Protein AF-A0A2K1L1C8-F1 (afdb_monomer)

Radius of gyration: 23.5 Å; Cα contacts (8 Å, |Δi|>4): 504; chains: 1; bounding box: 57×41×65 Å

Sequence (255 aa):
MRYLKGTLNFKFYFGGYNITLHGYYDADWVGNANDRRSTMGYVFFVRVGAISWNCKRQPIIARSIMEAEYMAASHGVIEVIWLRQLLEDIGDVQMEATPIKCDNQGCLAFAKNPKHHSRTKHIDIQHHFIKKKIEMGVIDVKYYATKDMLANLLTKALKFSSLILLPNELGNLISLTTSDISESSNLVLLQNEFSNITSLNNLYTKRCSSLTSLPNELDNLSSLTTLKINKCSSLIILPNEIYNFTSLTTFDIGE

Solvent-accessible surface area (backbone atoms only — not comparable to full-atom values): 13644 Å² total; per-residue (Å²): 122,68,64,70,68,71,46,71,82,68,72,88,78,37,64,87,90,64,90,43,62,35,35,28,33,26,39,26,68,54,68,32,92,87,76,44,29,19,26,22,10,29,37,31,24,43,47,77,27,78,76,48,70,48,63,48,71,45,96,59,67,53,93,42,62,57,50,28,35,46,54,19,44,46,55,45,52,55,51,50,54,52,50,46,52,54,33,39,76,75,72,50,70,72,84,64,48,34,43,38,33,33,64,52,66,65,44,51,48,58,58,70,49,88,73,86,58,92,88,42,70,94,48,43,69,52,49,54,51,53,34,52,37,40,77,70,43,57,34,38,82,41,84,44,59,69,94,76,43,71,12,43,71,54,26,43,68,81,49,43,59,64,36,46,57,74,62,62,71,57,22,72,43,54,77,42,41,69,50,78,53,48,51,14,40,39,22,35,47,52,65,69,29,55,50,56,23,51,45,27,30,34,44,35,39,30,42,18,46,39,24,38,40,55,37,62,49,59,43,59,25,56,44,25,29,32,44,36,42,27,39,37,81,40,51,80,45,76,36,93,49,65,83,55,40,82,44,53,78,42,81,44,80,43,118

Nearest PDB structures (foldseek):
  7crb-assembly1_A  TM=9.625E-01  e=5.356E-04  Arabidopsis thaliana
  7crc-assembly1_C  TM=9.608E-01  e=8.042E-03  Arabidopsis thaliana
  8yn1-assembly1_C  TM=5.545E-01  e=6.060E-05  Arabidopsis thaliana
  8yn0-assembly2_D  TM=5.073E-01  e=1.649E-04  Arabidopsis thaliana
  4fcg-assembly1_A  TM=5.627E-01  e=4.463E-03  Xanthomonas euvesicatoria pv. vesicatoria str. 85-10

Structure (mmCIF, N/CA/C/O backbone):
data_AF-A0A2K1L1C8-F1
#
_entry.id   AF-A0A2K1L1C8-F1
#
loop_
_atom_site.group_PDB
_atom_site.id
_atom_site.type_symbol
_atom_site.label_atom_id
_atom_site.label_alt_id
_atom_site.label_comp_id
_atom_site.label_asym_id
_atom_site.label_entity_id
_atom_site.label_seq_id
_atom_site.pdbx_PDB_ins_code
_atom_site.Cartn_x
_atom_site.Cartn_y
_atom_site.Cartn_z
_atom_site.occupancy
_atom_site.B_iso_or_equiv
_atom_site.auth_seq_id
_atom_site.auth_comp_id
_atom_site.auth_asym_id
_atom_site.auth_atom_id
_atom_site.pdbx_PDB_model_num
ATOM 1 N N . MET A 1 1 ? -18.451 -3.619 -24.469 1.00 47.28 1 MET A N 1
ATOM 2 C CA . MET A 1 1 ? -17.960 -4.377 -23.292 1.00 47.28 1 MET A CA 1
ATOM 3 C C . MET A 1 1 ? -17.289 -5.691 -23.726 1.00 47.28 1 MET A C 1
ATOM 5 O O . MET A 1 1 ? -17.886 -6.749 -23.589 1.00 47.28 1 MET A O 1
ATOM 9 N N . ARG A 1 2 ? -16.071 -5.657 -24.299 1.00 52.47 2 ARG A N 1
ATOM 10 C CA . ARG A 1 2 ? -15.319 -6.883 -24.675 1.00 52.47 2 ARG A CA 1
ATOM 11 C C . ARG A 1 2 ? -14.596 -7.510 -23.477 1.00 52.47 2 ARG A C 1
ATOM 13 O O . ARG A 1 2 ? -14.593 -8.725 -23.353 1.00 52.47 2 ARG A O 1
ATOM 20 N N . TYR A 1 3 ? -14.071 -6.674 -22.578 1.00 54.91 3 TYR A N 1
ATOM 21 C CA . TYR A 1 3 ? -13.344 -7.100 -21.380 1.00 54.91 3 TYR A CA 1
ATOM 22 C C . TYR A 1 3 ? -14.224 -7.927 -20.431 1.00 54.91 3 TYR A C 1
ATOM 24 O O . TYR A 1 3 ? -13.933 -9.094 -20.214 1.00 54.91 3 TYR A O 1
ATOM 32 N N . LEU A 1 4 ? -15.379 -7.392 -20.006 1.00 54.50 4 LEU A N 1
ATOM 33 C CA . LEU A 1 4 ? -16.325 -8.121 -19.142 1.00 54.50 4 LEU A CA 1
ATOM 34 C C . LEU A 1 4 ? -16.849 -9.428 -19.762 1.00 54.50 4 LEU A C 1
ATOM 36 O O . LEU A 1 4 ? -17.167 -10.363 -19.040 1.00 54.50 4 LEU A O 1
ATOM 40 N N . LYS A 1 5 ? -16.937 -9.513 -21.098 1.00 64.62 5 LYS A N 1
ATOM 41 C CA . LYS A 1 5 ? -17.397 -10.725 -21.794 1.00 64.62 5 LYS A CA 1
ATOM 42 C C . LYS A 1 5 ? -16.303 -11.803 -21.881 1.00 64.62 5 LYS A C 1
ATOM 44 O O . LYS A 1 5 ? -16.629 -12.981 -21.938 1.00 64.62 5 LYS A O 1
ATOM 49 N N . GLY A 1 6 ? -15.026 -11.407 -21.888 1.00 68.94 6 GLY A N 1
ATOM 50 C CA . GLY A 1 6 ? -13.871 -12.314 -21.908 1.00 68.94 6 GLY A CA 1
ATOM 51 C C . GLY A 1 6 ? -13.392 -12.747 -20.519 1.00 68.94 6 GLY A C 1
ATOM 52 O O . GLY A 1 6 ? -12.804 -13.815 -20.390 1.00 68.94 6 GLY A O 1
ATOM 53 N N . THR A 1 7 ? -13.675 -11.960 -19.476 1.00 67.81 7 THR A N 1
ATOM 54 C CA . THR A 1 7 ? -13.259 -12.258 -18.096 1.00 67.81 7 THR A CA 1
ATOM 55 C C . THR A 1 7 ? -14.339 -12.919 -17.236 1.00 67.81 7 THR A C 1
ATOM 57 O O . THR A 1 7 ? -14.115 -13.141 -16.052 1.00 67.81 7 THR A O 1
ATOM 60 N N . LEU A 1 8 ? -15.478 -13.308 -17.821 1.00 70.31 8 LEU A N 1
ATOM 61 C CA . LEU A 1 8 ? -16.607 -13.958 -17.128 1.00 70.31 8 LEU A CA 1
ATOM 62 C C . LEU A 1 8 ? -16.208 -15.181 -16.283 1.00 70.31 8 LEU A C 1
ATOM 64 O O . LEU A 1 8 ? -16.807 -15.432 -15.241 1.00 70.31 8 LEU A O 1
ATOM 68 N N . ASN A 1 9 ? -15.189 -15.924 -16.721 1.00 75.25 9 ASN A N 1
ATOM 69 C CA . ASN A 1 9 ? -14.713 -17.134 -16.045 1.00 75.25 9 A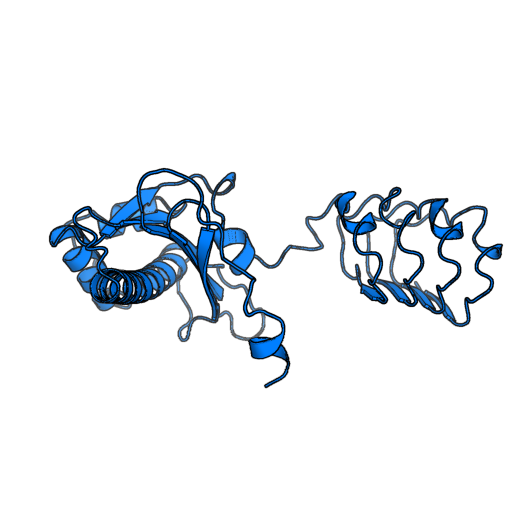SN A CA 1
ATOM 70 C C . ASN A 1 9 ? -13.488 -16.896 -15.150 1.00 75.25 9 ASN A C 1
ATOM 72 O O . ASN A 1 9 ? -13.030 -17.828 -14.489 1.00 75.25 9 ASN A O 1
ATOM 76 N N . PHE A 1 10 ? -12.941 -15.678 -15.127 1.00 64.81 10 PHE A N 1
ATOM 77 C CA . PHE A 1 10 ? -11.808 -15.353 -14.270 1.00 64.81 10 PHE A CA 1
ATOM 78 C C . PHE A 1 10 ? -12.323 -15.152 -12.850 1.00 64.81 10 PHE A C 1
ATOM 80 O O . PHE A 1 10 ? -13.178 -14.310 -12.586 1.00 64.81 10 PHE A O 1
ATOM 87 N N . LYS A 1 11 ? -11.798 -15.955 -11.930 1.00 63.59 11 LYS A N 1
ATOM 88 C CA . LYS A 1 11 ? -12.108 -15.875 -10.507 1.00 63.59 11 LYS A CA 1
ATOM 89 C C . LYS A 1 11 ? -10.834 -15.503 -9.772 1.00 63.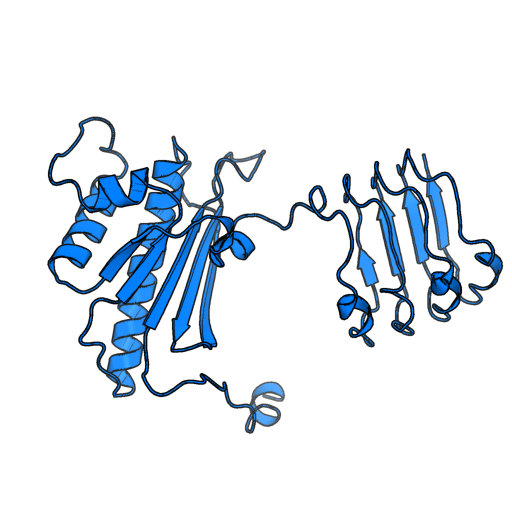59 11 LYS A C 1
ATOM 91 O O . LYS A 1 11 ? -9.777 -16.065 -10.051 1.00 63.59 11 LYS A O 1
ATOM 96 N N . PHE A 1 12 ? -10.935 -14.589 -8.816 1.00 59.09 12 PHE A N 1
ATOM 97 C CA . PHE A 1 12 ? -9.853 -14.376 -7.867 1.00 59.09 12 PHE A CA 1
ATOM 98 C C . PHE A 1 12 ? -9.794 -15.577 -6.922 1.00 59.09 12 PHE A C 1
ATOM 100 O O . PHE A 1 12 ? -10.764 -15.885 -6.228 1.00 59.09 12 PHE A O 1
ATOM 107 N N . TYR A 1 13 ? -8.667 -16.287 -6.924 1.00 58.47 13 TYR A N 1
ATOM 108 C CA . TYR A 1 13 ? -8.434 -17.371 -5.981 1.00 58.47 13 TYR A CA 1
ATOM 109 C C . TYR A 1 13 ? -7.820 -16.794 -4.710 1.00 58.47 13 TYR A C 1
ATOM 111 O O . TYR A 1 13 ? -6.642 -16.448 -4.679 1.00 58.47 13 TYR A O 1
ATOM 119 N N . PHE A 1 14 ? -8.627 -16.675 -3.659 1.00 56.28 14 PHE A N 1
ATOM 120 C CA . PHE A 1 14 ? -8.175 -16.063 -2.412 1.00 56.28 14 PHE A CA 1
ATOM 121 C C . PHE A 1 14 ? -7.391 -17.013 -1.493 1.00 56.28 14 PHE A C 1
ATOM 123 O O . PHE A 1 14 ? -6.762 -16.525 -0.564 1.00 56.28 14 PHE A O 1
ATOM 130 N N . GLY A 1 15 ? -7.353 -18.330 -1.750 1.00 5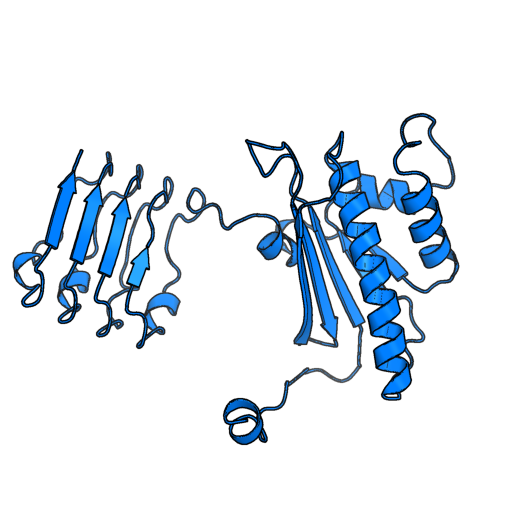5.72 15 GLY A N 1
ATOM 131 C CA . GLY A 1 15 ? -6.615 -19.315 -0.936 1.00 55.72 15 GLY A CA 1
ATOM 132 C C . GLY A 1 15 ? -7.041 -19.390 0.548 1.00 55.72 15 GLY A C 1
ATOM 133 O O . GLY A 1 15 ? -7.764 -18.537 1.054 1.00 55.72 15 GLY A O 1
ATOM 134 N N . GLY A 1 16 ? -6.627 -20.433 1.275 1.00 59.09 16 GLY A N 1
ATOM 135 C CA . GLY A 1 16 ? -6.865 -20.573 2.728 1.00 59.09 16 GLY A CA 1
ATOM 136 C C . GLY A 1 16 ? -8.293 -20.963 3.154 1.00 59.09 16 GLY A C 1
ATOM 137 O O . GLY A 1 16 ? -9.175 -21.173 2.323 1.00 59.09 16 GLY A O 1
ATOM 138 N N . TYR A 1 17 ?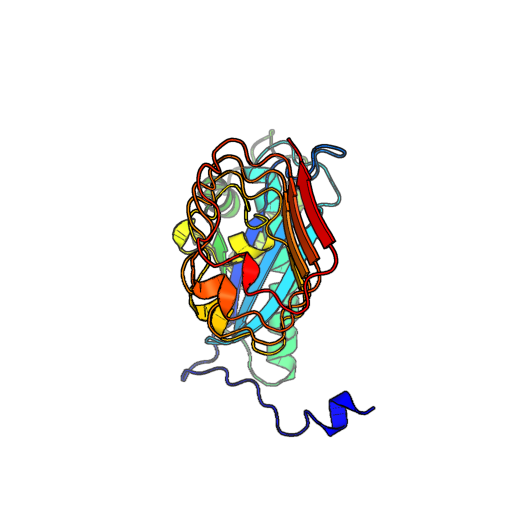 -8.517 -21.077 4.469 1.00 58.84 17 TYR A N 1
ATOM 139 C CA . TYR A 1 17 ? -9.786 -21.546 5.057 1.00 58.84 17 TYR A CA 1
ATOM 140 C C . TYR A 1 17 ? -10.595 -20.412 5.715 1.00 58.84 17 TYR A C 1
ATOM 142 O O . TYR A 1 17 ? -11.807 -20.354 5.526 1.00 58.84 17 TYR A O 1
ATOM 150 N N . ASN A 1 18 ? -9.926 -19.456 6.377 1.00 69.38 18 ASN A N 1
ATOM 151 C CA . ASN A 1 18 ? -10.563 -18.322 7.064 1.00 69.38 18 ASN A CA 1
ATOM 152 C C . ASN A 1 18 ? -10.402 -17.019 6.280 1.00 69.38 18 ASN A C 1
ATOM 154 O O . ASN A 1 18 ? -9.313 -16.729 5.782 1.00 69.38 18 ASN A O 1
ATOM 158 N N . ILE A 1 19 ? -11.469 -16.218 6.194 1.00 73.94 19 ILE A N 1
ATOM 159 C CA . ILE A 1 19 ? -11.386 -14.868 5.636 1.00 73.94 19 ILE A CA 1
ATOM 160 C C . ILE A 1 19 ? -10.739 -13.960 6.678 1.00 73.94 19 ILE A C 1
ATOM 162 O O . ILE A 1 19 ? -11.292 -13.717 7.743 1.00 73.94 19 ILE A O 1
ATOM 166 N N . THR A 1 20 ? -9.523 -13.508 6.385 1.00 83.38 20 THR A N 1
ATOM 167 C CA . THR A 1 20 ? -8.780 -12.585 7.240 1.00 83.38 20 THR A CA 1
ATOM 168 C C . THR A 1 20 ? -8.411 -11.349 6.436 1.00 83.38 20 THR A C 1
ATOM 170 O O . THR A 1 20 ? -7.584 -11.411 5.520 1.00 83.38 20 THR A O 1
ATOM 173 N N . LEU A 1 21 ? -9.032 -10.218 6.772 1.00 89.19 21 LEU A N 1
ATOM 174 C CA . LEU A 1 21 ? -8.632 -8.920 6.247 1.00 89.19 21 LEU A CA 1
ATOM 175 C C . LEU A 1 21 ? -7.378 -8.446 6.985 1.00 89.19 21 LEU A C 1
ATOM 177 O O . LEU A 1 21 ? -7.363 -8.393 8.212 1.00 89.19 21 LEU A O 1
ATOM 181 N N . HIS A 1 22 ? -6.336 -8.080 6.250 1.00 89.69 22 HIS A N 1
ATOM 182 C CA . HIS A 1 22 ? -5.135 -7.464 6.807 1.00 89.69 22 HIS A CA 1
ATOM 183 C C . HIS A 1 22 ? -4.445 -6.585 5.771 1.00 89.69 22 HIS A C 1
ATOM 185 O O . HIS A 1 22 ? -4.694 -6.718 4.576 1.00 89.69 22 HIS A O 1
ATOM 191 N N . GLY A 1 23 ? -3.547 -5.699 6.194 1.00 88.81 23 GLY A N 1
ATOM 192 C CA . GLY A 1 23 ? -2.801 -4.905 5.224 1.00 88.81 23 GLY A CA 1
ATOM 193 C C . GLY A 1 23 ? -1.541 -4.256 5.742 1.00 88.81 23 GLY A C 1
ATOM 194 O O . GLY A 1 23 ? -1.183 -4.363 6.914 1.00 88.81 23 GLY A O 1
ATOM 195 N N . TYR A 1 24 ? -0.873 -3.595 4.811 1.00 88.00 24 TYR A N 1
ATOM 196 C CA . TYR A 1 24 ? 0.405 -2.928 4.976 1.00 88.00 24 TYR A CA 1
ATOM 197 C C . TYR A 1 24 ? 0.241 -1.489 4.502 1.00 88.00 24 TYR A C 1
ATOM 199 O O . TYR A 1 24 ? -0.421 -1.253 3.489 1.00 88.00 24 TYR A O 1
ATOM 207 N N . TYR A 1 25 ? 0.871 -0.545 5.189 1.00 88.06 25 TYR A N 1
ATOM 208 C CA . TYR A 1 25 ? 1.064 0.808 4.676 1.00 88.06 25 TYR A CA 1
ATOM 209 C C . TYR A 1 25 ? 2.527 1.206 4.795 1.00 88.06 25 TYR A C 1
ATOM 211 O O . TYR A 1 25 ? 3.247 0.693 5.647 1.00 88.06 25 TYR A O 1
ATOM 219 N N . ASP A 1 26 ? 2.947 2.124 3.940 1.00 86.06 26 ASP A N 1
ATOM 220 C CA . ASP A 1 26 ? 4.261 2.750 4.003 1.00 86.06 26 ASP A CA 1
ATOM 221 C C . ASP A 1 26 ? 4.156 4.203 3.516 1.00 86.06 26 ASP A C 1
ATOM 223 O O . ASP A 1 26 ? 3.156 4.610 2.901 1.00 86.06 26 ASP A O 1
ATOM 227 N N . ALA A 1 27 ? 5.196 4.986 3.776 1.00 83.56 27 ALA A N 1
ATOM 228 C CA . ALA A 1 27 ? 5.431 6.261 3.123 1.00 83.56 27 ALA A CA 1
ATOM 229 C C . ALA A 1 27 ? 6.917 6.429 2.798 1.00 83.56 27 ALA A C 1
ATOM 231 O O . ALA A 1 27 ? 7.782 6.180 3.635 1.00 83.56 27 ALA A O 1
ATOM 232 N N . ASP A 1 28 ? 7.223 6.949 1.609 1.00 79.00 28 ASP A N 1
ATOM 233 C CA . ASP A 1 28 ? 8.536 7.538 1.382 1.00 79.00 28 ASP A CA 1
ATOM 234 C C . ASP A 1 28 ? 8.645 8.878 2.135 1.00 79.00 28 ASP A C 1
ATOM 236 O O . ASP A 1 28 ? 7.648 9.529 2.466 1.00 79.00 28 ASP A O 1
ATOM 240 N N . TRP A 1 29 ? 9.867 9.314 2.427 1.00 53.59 29 TRP A N 1
ATOM 241 C CA . TRP A 1 29 ? 10.113 10.649 2.961 1.00 53.59 29 TRP A CA 1
ATOM 242 C C . TRP A 1 29 ? 10.924 11.458 1.960 1.00 53.59 29 TRP A C 1
ATOM 244 O O . TRP A 1 29 ? 12.027 11.059 1.587 1.00 53.59 29 TRP A O 1
ATOM 254 N N . VAL A 1 30 ? 10.373 12.602 1.536 1.00 56.66 30 VAL A N 1
ATOM 255 C CA . VAL A 1 30 ? 11.004 13.511 0.563 1.00 56.66 30 VAL A CA 1
ATOM 256 C C . VAL A 1 30 ? 11.250 12.821 -0.793 1.00 56.66 30 VAL A C 1
ATOM 258 O O . VAL A 1 30 ? 12.264 13.052 -1.448 1.00 56.66 30 VAL A O 1
ATOM 261 N N . GLY A 1 31 ? 10.319 11.972 -1.242 1.00 54.47 31 GLY A N 1
ATOM 262 C CA . GLY A 1 31 ? 10.457 11.222 -2.497 1.00 54.47 31 GLY A CA 1
ATOM 263 C C . GLY A 1 31 ? 10.571 12.090 -3.757 1.00 54.47 31 GLY A C 1
ATOM 264 O O . GLY A 1 31 ? 11.166 11.666 -4.745 1.00 54.47 31 GLY A O 1
ATOM 265 N N . ASN A 1 32 ? 10.057 13.324 -3.732 1.00 52.81 32 ASN A N 1
ATOM 266 C CA . ASN A 1 32 ? 10.083 14.235 -4.877 1.00 52.81 32 ASN A CA 1
ATOM 267 C C . ASN A 1 32 ? 10.973 15.467 -4.629 1.00 52.81 32 ASN A C 1
ATOM 269 O O . ASN A 1 32 ? 10.745 16.252 -3.707 1.00 52.81 32 ASN A O 1
ATOM 273 N N . ALA A 1 33 ? 11.969 15.675 -5.495 1.00 54.12 33 ALA A N 1
ATOM 274 C CA . ALA A 1 33 ? 12.910 16.793 -5.409 1.00 54.12 33 ALA A CA 1
ATOM 275 C C . ALA A 1 33 ? 12.263 18.171 -5.658 1.00 54.12 33 ALA A C 1
ATOM 277 O O . ALA A 1 33 ? 12.770 19.170 -5.147 1.00 54.12 33 ALA A O 1
ATOM 278 N N . ASN A 1 34 ? 11.142 18.223 -6.391 1.00 53.06 34 ASN A N 1
ATOM 279 C CA . ASN A 1 34 ? 10.520 19.480 -6.820 1.00 53.06 34 ASN A CA 1
ATOM 280 C C . ASN A 1 34 ? 9.546 20.065 -5.787 1.00 53.06 34 ASN A C 1
ATOM 282 O O . ASN A 1 34 ? 9.533 21.273 -5.583 1.00 53.06 34 ASN A O 1
ATOM 286 N N . ASP A 1 35 ? 8.725 19.231 -5.141 1.00 65.38 35 ASP A N 1
ATOM 287 C CA . ASP A 1 35 ? 7.708 19.680 -4.172 1.00 65.38 35 ASP A CA 1
ATOM 288 C C . ASP A 1 35 ? 7.968 19.189 -2.736 1.00 65.38 35 ASP A C 1
ATOM 290 O O . ASP A 1 35 ? 7.242 19.579 -1.820 1.00 65.38 35 ASP A O 1
ATOM 294 N N . ARG A 1 36 ? 9.009 18.359 -2.532 1.00 68.00 36 ARG A N 1
ATOM 295 C CA . ARG A 1 36 ? 9.397 17.743 -1.249 1.00 68.00 36 ARG A CA 1
ATOM 296 C C . ARG A 1 36 ? 8.271 16.942 -0.583 1.00 68.00 36 ARG A C 1
ATOM 298 O O . ARG A 1 36 ? 8.350 16.658 0.612 1.00 68.00 36 ARG A O 1
ATOM 305 N N . ARG A 1 37 ? 7.234 16.559 -1.337 1.00 70.81 37 ARG A N 1
ATOM 306 C CA . ARG A 1 37 ? 6.112 15.765 -0.828 1.00 70.81 37 ARG A CA 1
ATOM 307 C C . ARG A 1 37 ? 6.470 14.288 -0.804 1.00 70.81 37 ARG A C 1
ATOM 309 O O . ARG A 1 37 ? 7.150 13.782 -1.695 1.00 70.81 37 ARG A O 1
ATOM 316 N N . SER A 1 38 ? 5.966 13.621 0.221 1.00 78.62 38 SER A N 1
ATOM 317 C CA . SER A 1 38 ? 6.062 12.180 0.389 1.00 78.62 38 SER A CA 1
ATOM 318 C C . SER A 1 38 ? 5.040 11.439 -0.475 1.00 78.62 38 SER A C 1
ATOM 320 O O . SER A 1 38 ? 3.928 11.926 -0.694 1.00 78.62 38 SER A O 1
ATOM 322 N N . THR A 1 39 ? 5.381 10.242 -0.927 1.00 79.19 39 THR A N 1
ATOM 323 C CA . THR A 1 39 ? 4.478 9.264 -1.537 1.00 79.19 39 THR A CA 1
ATOM 324 C C . THR A 1 39 ? 4.058 8.270 -0.471 1.00 79.19 39 THR A C 1
ATOM 326 O O . THR A 1 39 ? 4.898 7.648 0.167 1.00 79.19 39 THR A O 1
ATOM 329 N N . MET A 1 40 ? 2.757 8.108 -0.274 1.00 83.25 40 MET A N 1
ATOM 330 C CA . MET A 1 40 ? 2.201 7.087 0.607 1.00 83.25 40 MET A CA 1
ATOM 331 C C . MET A 1 40 ? 1.563 5.972 -0.203 1.00 83.25 40 MET A C 1
ATOM 333 O O . MET A 1 40 ? 1.058 6.196 -1.307 1.00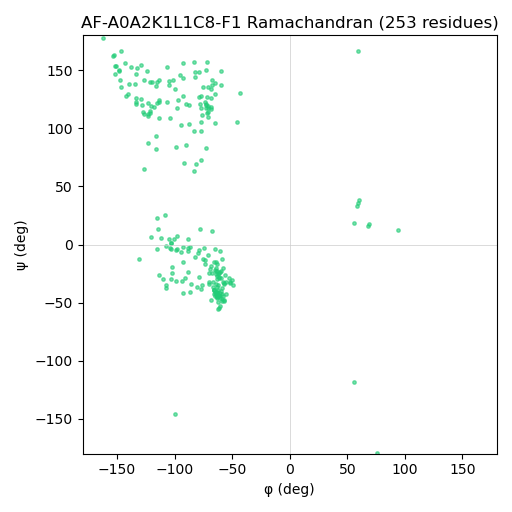 83.25 40 MET A O 1
ATOM 337 N N . GLY A 1 41 ? 1.536 4.782 0.377 1.00 84.38 41 GLY A N 1
ATOM 338 C CA . GLY A 1 41 ? 0.945 3.623 -0.259 1.00 84.38 41 GLY A CA 1
ATOM 339 C C . GLY A 1 41 ? 0.415 2.633 0.757 1.00 84.38 41 GLY A C 1
ATOM 340 O O . GLY A 1 41 ? 0.870 2.579 1.900 1.00 84.38 41 GLY A O 1
ATOM 341 N N . TYR A 1 42 ? -0.574 1.861 0.330 1.00 85.88 42 TYR A N 1
ATOM 342 C CA . TYR A 1 42 ? -1.108 0.753 1.104 1.00 85.88 42 TYR A CA 1
ATOM 343 C C . TYR A 1 42 ? -1.475 -0.408 0.198 1.00 85.88 42 TYR A C 1
ATOM 345 O O . TYR A 1 42 ? -1.790 -0.227 -0.979 1.00 85.88 42 TYR A O 1
ATOM 353 N N . VAL A 1 43 ? -1.492 -1.597 0.783 1.00 85.69 43 VAL A N 1
ATOM 354 C CA . VAL A 1 43 ? -2.035 -2.804 0.168 1.00 85.69 43 VAL A CA 1
ATOM 355 C C . VAL A 1 43 ? -2.775 -3.621 1.221 1.00 85.69 43 VAL A C 1
ATOM 357 O O . VAL A 1 43 ? -2.248 -3.898 2.301 1.00 85.69 43 VAL A O 1
ATOM 360 N N . PHE A 1 44 ? -4.006 -4.003 0.898 1.00 86.56 44 PHE A N 1
ATOM 361 C CA . PHE A 1 44 ? -4.887 -4.818 1.721 1.00 86.56 44 PHE A CA 1
ATOM 362 C C . PHE A 1 44 ? -5.169 -6.151 1.050 1.00 86.56 44 PHE A C 1
ATOM 364 O O . PHE A 1 44 ? -5.395 -6.242 -0.159 1.00 86.56 44 PHE A O 1
ATOM 371 N N . PHE A 1 45 ? -5.184 -7.182 1.879 1.00 83.94 45 PHE A N 1
ATOM 372 C CA . PHE A 1 45 ? -5.370 -8.566 1.510 1.00 83.94 45 PHE A CA 1
ATOM 373 C C . PHE A 1 45 ? -6.580 -9.128 2.232 1.00 83.94 45 PHE A C 1
ATOM 375 O O . PHE A 1 45 ? -6.772 -8.899 3.426 1.00 83.94 45 PHE A O 1
ATOM 382 N N . VAL A 1 46 ? -7.342 -9.933 1.505 1.00 82.25 46 VAL A N 1
ATOM 383 C CA . VAL A 1 46 ? -8.236 -10.925 2.089 1.00 82.25 46 VAL A CA 1
ATOM 384 C C . VAL A 1 46 ? -7.592 -12.278 1.847 1.00 82.25 46 VAL A C 1
ATOM 386 O O . VAL A 1 46 ? -7.309 -12.637 0.701 1.00 82.25 46 VAL A O 1
ATOM 389 N N . ARG A 1 47 ? -7.342 -13.030 2.925 1.00 79.88 47 ARG A N 1
ATOM 390 C CA . ARG A 1 47 ? -6.566 -14.280 2.864 1.00 79.88 47 ARG A CA 1
ATOM 391 C C . ARG A 1 47 ? -5.191 -14.007 2.234 1.00 79.88 47 ARG A C 1
ATOM 393 O O . ARG A 1 47 ? -4.437 -13.226 2.794 1.00 79.88 47 ARG A O 1
ATOM 400 N N . VAL A 1 48 ? -4.856 -14.614 1.094 1.00 73.62 48 VAL A N 1
ATOM 401 C CA . VAL A 1 48 ? -3.596 -14.356 0.366 1.00 73.62 48 VAL A CA 1
ATOM 402 C C . VAL A 1 48 ? -3.770 -13.462 -0.866 1.00 73.62 48 VAL A C 1
ATOM 404 O O . VAL A 1 48 ? -2.779 -13.097 -1.493 1.00 73.62 48 VAL A O 1
ATOM 407 N N . GLY A 1 49 ? -4.999 -13.073 -1.219 1.00 75.00 49 GLY A N 1
ATOM 408 C CA . GLY A 1 49 ? -5.258 -12.231 -2.388 1.00 75.00 49 GLY A CA 1
ATOM 409 C C . GLY A 1 49 ? -5.296 -10.745 -2.040 1.00 75.00 49 GLY A C 1
ATOM 410 O O . GLY A 1 49 ? -6.037 -10.339 -1.145 1.00 75.00 49 GLY A O 1
ATOM 411 N N . ALA A 1 50 ? -4.524 -9.929 -2.762 1.00 79.69 50 ALA A N 1
ATOM 412 C CA . ALA A 1 50 ? -4.616 -8.473 -2.673 1.00 79.69 50 ALA A CA 1
ATOM 413 C C . ALA A 1 50 ? -5.958 -8.008 -3.260 1.00 79.69 50 ALA A C 1
ATOM 415 O O . ALA A 1 50 ? -6.289 -8.357 -4.393 1.00 79.69 50 ALA A O 1
ATOM 416 N N . ILE A 1 51 ? -6.723 -7.233 -2.493 1.00 81.56 51 ILE A N 1
ATOM 417 C CA . ILE A 1 51 ? -8.059 -6.753 -2.886 1.00 81.56 51 ILE A CA 1
ATOM 418 C C . ILE A 1 51 ? -8.127 -5.243 -3.094 1.00 81.56 51 ILE A C 1
ATOM 420 O O . ILE A 1 51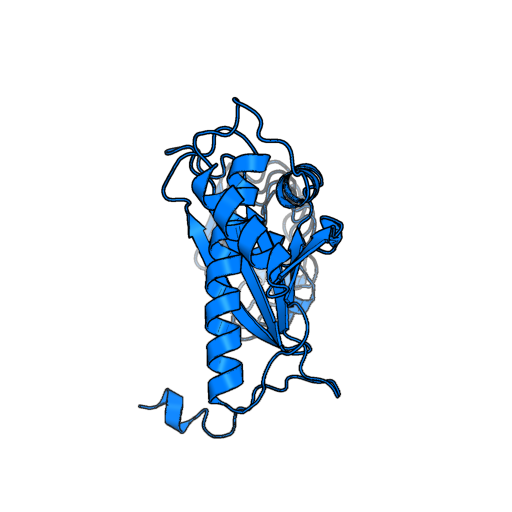 ? -8.966 -4.771 -3.853 1.00 81.56 51 ILE A O 1
ATOM 424 N N . SER A 1 52 ? -7.255 -4.489 -2.428 1.00 82.44 52 SER A N 1
ATOM 425 C CA . SER A 1 52 ? -7.178 -3.040 -2.562 1.00 82.44 52 SER A CA 1
ATOM 426 C C . SER A 1 52 ? -5.736 -2.597 -2.397 1.00 82.44 52 SER A C 1
ATOM 428 O O . SER A 1 52 ? -5.024 -3.072 -1.513 1.00 82.44 52 SER A O 1
ATOM 430 N N . TRP A 1 53 ? -5.288 -1.706 -3.269 1.00 87.31 53 TRP A N 1
ATOM 431 C CA . TRP A 1 53 ? -3.959 -1.119 -3.220 1.00 87.31 53 TRP A CA 1
ATOM 432 C C . TRP A 1 53 ? -4.010 0.294 -3.771 1.00 87.31 53 TRP A C 1
ATOM 434 O O . TRP A 1 53 ? -4.805 0.614 -4.657 1.00 87.31 53 TRP A O 1
ATOM 444 N N . ASN A 1 54 ? -3.144 1.152 -3.252 1.00 80.38 54 ASN A N 1
ATOM 445 C CA . ASN A 1 54 ? -3.065 2.534 -3.692 1.00 80.38 54 ASN A CA 1
ATOM 446 C C . ASN A 1 54 ? -1.649 3.068 -3.504 1.00 80.38 54 ASN A C 1
ATOM 448 O O . ASN A 1 54 ? -0.963 2.713 -2.547 1.00 80.38 54 ASN A O 1
ATOM 452 N N . CYS A 1 55 ? -1.243 3.954 -4.406 1.00 81.62 55 CYS A N 1
ATOM 453 C CA . CYS A 1 55 ? -0.032 4.751 -4.313 1.00 81.62 55 CYS A CA 1
ATOM 454 C C . CYS A 1 55 ? -0.405 6.191 -4.661 1.00 81.62 55 CYS A C 1
ATOM 456 O O . CYS A 1 55 ? -0.928 6.472 -5.743 1.00 81.62 55 CYS A O 1
ATOM 458 N N .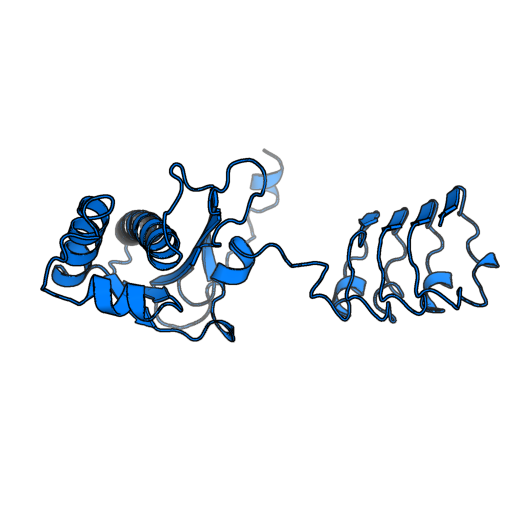 LYS A 1 56 ? -0.171 7.114 -3.728 1.00 78.31 56 LYS A N 1
ATOM 459 C CA . LYS A 1 56 ? -0.589 8.505 -3.874 1.00 78.31 56 LYS A CA 1
ATOM 460 C C . LYS A 1 56 ? 0.393 9.450 -3.200 1.00 78.31 56 LYS A C 1
ATOM 462 O O . LYS A 1 56 ? 0.863 9.207 -2.093 1.00 78.31 56 LYS A O 1
ATOM 467 N N . ARG A 1 57 ? 0.633 10.600 -3.831 1.00 79.88 57 ARG A N 1
ATOM 468 C CA . ARG A 1 57 ? 1.360 11.707 -3.196 1.00 79.88 57 ARG A CA 1
ATOM 469 C C . ARG A 1 57 ? 0.557 12.307 -2.049 1.00 79.88 57 ARG A C 1
ATOM 471 O O . ARG A 1 57 ? -0.645 12.558 -2.174 1.00 79.88 57 ARG A O 1
ATOM 478 N N . GLN A 1 58 ? 1.234 12.585 -0.946 1.00 79.94 58 GLN A N 1
ATOM 479 C CA . GLN A 1 58 ? 0.635 13.249 0.197 1.00 79.94 58 GLN A CA 1
ATOM 480 C C . GLN A 1 58 ? 0.212 14.676 -0.171 1.00 79.94 58 GLN A C 1
ATOM 482 O O . GLN A 1 58 ? 0.929 15.379 -0.889 1.00 79.94 58 GLN A O 1
ATOM 487 N N . PRO A 1 59 ? -0.965 15.127 0.297 1.00 76.25 59 PRO A N 1
ATOM 488 C CA . PRO A 1 59 ? -1.459 16.465 -0.016 1.00 76.25 59 PRO A CA 1
ATOM 489 C C . PRO A 1 59 ? -0.651 17.567 0.685 1.00 76.25 59 PRO A C 1
ATOM 491 O O . PRO A 1 59 ? -0.621 18.700 0.208 1.00 76.25 59 PRO A O 1
ATOM 494 N N . ILE A 1 60 ? 0.002 17.234 1.802 1.00 80.75 60 ILE A N 1
ATOM 495 C CA . ILE A 1 60 ? 0.759 18.145 2.664 1.00 80.75 60 ILE A CA 1
ATOM 496 C C . ILE A 1 60 ? 2.190 17.607 2.791 1.00 80.75 60 ILE A C 1
ATOM 498 O O . ILE A 1 60 ? 2.410 16.400 2.713 1.00 80.75 60 ILE A O 1
ATOM 502 N N . ILE A 1 61 ? 3.160 18.507 2.958 1.00 80.06 61 ILE A N 1
ATOM 503 C CA . ILE A 1 61 ? 4.564 18.156 3.192 1.00 80.06 61 ILE A CA 1
ATOM 504 C C . ILE A 1 61 ? 4.724 17.715 4.650 1.00 80.06 61 ILE A C 1
ATOM 506 O O . ILE A 1 61 ? 4.530 18.523 5.560 1.00 80.06 61 ILE A O 1
ATOM 510 N N . ALA A 1 62 ? 5.112 16.458 4.855 1.00 78.62 62 ALA A N 1
ATOM 511 C CA . ALA A 1 62 ? 5.441 15.933 6.171 1.00 78.62 62 ALA A CA 1
ATOM 512 C C . ALA A 1 62 ? 6.765 16.521 6.682 1.00 78.62 62 ALA A C 1
ATOM 514 O O . ALA A 1 62 ? 7.767 16.576 5.963 1.00 78.62 62 ALA A O 1
ATOM 515 N N . ARG A 1 63 ? 6.803 16.930 7.953 1.00 80.06 63 ARG A N 1
ATOM 516 C CA . ARG A 1 63 ? 7.995 17.525 8.583 1.00 80.06 63 ARG A CA 1
ATOM 517 C C . ARG A 1 63 ? 8.932 16.485 9.195 1.00 80.06 63 ARG A C 1
ATOM 519 O O . ARG A 1 63 ? 10.011 16.836 9.662 1.00 80.06 63 ARG A O 1
ATOM 526 N N . SER A 1 64 ? 8.532 15.215 9.200 1.00 79.50 64 SER A N 1
ATOM 527 C CA . SER A 1 64 ? 9.340 14.083 9.657 1.00 79.50 64 SER A CA 1
ATOM 528 C C . SER A 1 64 ? 8.912 12.783 8.972 1.00 79.50 64 SER A C 1
ATOM 530 O O . SER A 1 64 ? 7.798 12.691 8.460 1.00 79.50 64 SER A O 1
ATOM 532 N N . ILE A 1 65 ? 9.777 11.766 9.009 1.00 79.88 65 ILE A N 1
ATOM 533 C CA . ILE A 1 65 ? 9.470 10.415 8.505 1.00 79.88 65 ILE A CA 1
ATOM 534 C C . ILE A 1 65 ? 8.258 9.830 9.243 1.00 79.88 65 ILE A C 1
ATOM 536 O O . ILE A 1 65 ? 7.311 9.377 8.613 1.00 79.88 65 ILE A O 1
ATOM 540 N N . MET A 1 66 ? 8.249 9.929 10.579 1.00 83.06 66 MET A N 1
ATOM 541 C CA . MET A 1 66 ? 7.131 9.467 11.412 1.00 83.06 66 MET A CA 1
ATOM 542 C C . MET A 1 66 ? 5.809 10.110 10.986 1.00 83.06 66 MET A C 1
ATOM 544 O O . MET A 1 66 ? 4.789 9.440 10.918 1.00 83.06 66 MET A O 1
ATOM 548 N N . GLU A 1 67 ? 5.813 11.411 10.698 1.00 83.12 67 GLU A N 1
ATOM 549 C CA . GLU A 1 67 ? 4.621 12.118 10.235 1.00 83.12 67 GLU A CA 1
ATOM 550 C C . GLU A 1 67 ? 4.148 11.618 8.869 1.00 83.12 67 GLU A C 1
ATOM 552 O O . GLU A 1 67 ? 2.956 11.367 8.704 1.00 83.12 67 GLU A O 1
ATOM 557 N N . ALA A 1 68 ? 5.065 11.427 7.916 1.00 84.94 68 ALA A N 1
ATOM 558 C CA . ALA A 1 68 ? 4.733 10.896 6.598 1.00 84.94 68 ALA A CA 1
ATOM 559 C C . ALA A 1 68 ? 4.083 9.511 6.718 1.00 84.94 68 ALA A C 1
ATOM 561 O O . ALA A 1 68 ? 3.008 9.269 6.169 1.00 84.94 68 ALA A O 1
ATOM 562 N N . GLU A 1 69 ? 4.679 8.617 7.496 1.00 87.31 69 GLU A N 1
ATOM 563 C CA . GLU A 1 69 ? 4.126 7.285 7.712 1.00 87.31 69 GLU A CA 1
ATOM 564 C C . GLU A 1 69 ? 2.802 7.305 8.474 1.00 87.31 69 GLU A C 1
ATOM 566 O O . GLU A 1 69 ? 1.892 6.543 8.160 1.00 87.31 69 GLU A O 1
ATOM 571 N N . TYR A 1 70 ? 2.641 8.203 9.444 1.00 87.12 70 TYR A N 1
ATOM 572 C CA . TYR A 1 70 ? 1.391 8.316 10.190 1.00 87.12 70 TYR A CA 1
ATOM 573 C C . TYR A 1 70 ? 0.247 8.878 9.330 1.00 87.12 70 TYR A C 1
ATOM 575 O O . TYR A 1 70 ? -0.903 8.450 9.448 1.00 87.12 70 TYR A O 1
ATOM 583 N N . MET A 1 71 ? 0.561 9.779 8.396 1.00 87.19 71 MET A N 1
ATOM 584 C CA . MET A 1 71 ? -0.379 10.219 7.365 1.00 87.19 71 MET A CA 1
ATOM 585 C C . MET A 1 71 ? -0.790 9.059 6.446 1.00 87.19 71 MET A C 1
ATOM 587 O O . MET A 1 71 ? -1.975 8.928 6.129 1.00 87.19 71 MET A O 1
ATOM 591 N N . ALA A 1 72 ? 0.155 8.193 6.057 1.00 88.62 72 ALA A N 1
ATOM 592 C CA . ALA A 1 72 ? -0.143 6.976 5.299 1.00 88.62 72 ALA A CA 1
ATOM 593 C C . ALA A 1 72 ? -1.023 6.004 6.096 1.00 88.62 72 ALA A C 1
ATOM 595 O O . ALA A 1 72 ? -2.000 5.483 5.555 1.00 88.62 72 ALA A O 1
ATOM 596 N N . ALA A 1 73 ? -0.743 5.838 7.392 1.00 90.81 73 ALA A N 1
ATOM 597 C CA . ALA A 1 73 ? -1.553 5.040 8.304 1.00 90.81 73 ALA A CA 1
ATOM 598 C C . ALA A 1 73 ? -3.004 5.532 8.330 1.00 90.81 73 ALA A C 1
ATOM 600 O O . ALA A 1 73 ? -3.927 4.742 8.166 1.00 90.81 73 ALA A O 1
ATOM 601 N N . SER A 1 74 ? -3.215 6.845 8.465 1.00 90.88 74 SER A N 1
ATOM 602 C CA . SER A 1 74 ? -4.554 7.449 8.474 1.00 90.88 74 SER A CA 1
ATOM 603 C C . SER A 1 74 ? -5.331 7.122 7.196 1.00 90.88 74 SER A C 1
ATOM 605 O O . SER A 1 74 ? -6.494 6.722 7.249 1.00 90.88 74 SER A O 1
ATOM 607 N N . HIS A 1 75 ? -4.665 7.222 6.045 1.00 89.75 75 HIS A N 1
ATOM 608 C CA . HIS A 1 75 ? -5.259 6.893 4.753 1.00 89.75 75 HIS A CA 1
ATOM 609 C C . HIS A 1 75 ? -5.585 5.392 4.636 1.00 89.75 75 HIS A C 1
ATOM 611 O O . HIS A 1 75 ? -6.683 5.035 4.216 1.00 89.75 75 HIS A O 1
ATOM 617 N N . GLY A 1 76 ? -4.682 4.517 5.089 1.00 90.38 76 GLY A N 1
ATOM 618 C CA . GLY A 1 76 ? -4.921 3.073 5.145 1.00 90.38 76 GLY A CA 1
ATOM 619 C C . GLY A 1 76 ? -6.065 2.686 6.089 1.00 90.38 76 GLY A C 1
ATOM 620 O O . GLY A 1 76 ? -6.849 1.799 5.772 1.00 90.38 76 GLY A O 1
ATOM 621 N N . VAL A 1 77 ? -6.227 3.372 7.224 1.00 92.88 77 VAL A N 1
ATOM 622 C CA . VAL A 1 77 ? -7.329 3.115 8.168 1.00 92.88 77 VAL A CA 1
ATOM 623 C C . VAL A 1 77 ? -8.688 3.457 7.559 1.00 92.88 77 VAL A C 1
ATOM 625 O O . VAL A 1 77 ? -9.648 2.720 7.775 1.00 92.88 77 VAL A O 1
ATOM 628 N N . ILE A 1 78 ? -8.783 4.545 6.789 1.00 91.00 78 ILE A N 1
ATOM 629 C CA . ILE A 1 78 ? -10.018 4.898 6.071 1.00 91.00 78 ILE A CA 1
ATOM 630 C C . ILE A 1 78 ? -10.396 3.782 5.091 1.00 91.00 78 ILE A C 1
ATOM 632 O O . ILE A 1 78 ? -11.546 3.344 5.085 1.00 91.00 78 ILE A O 1
ATOM 636 N N . GLU A 1 79 ? -9.423 3.282 4.328 1.00 92.88 79 GLU A N 1
ATOM 637 C CA . GLU A 1 79 ? -9.633 2.169 3.400 1.00 92.88 79 GLU A CA 1
ATOM 638 C C . GLU A 1 79 ? -10.083 0.896 4.132 1.00 92.88 79 GLU A C 1
ATOM 640 O O . GLU A 1 79 ? -11.045 0.262 3.715 1.00 92.88 79 GLU A O 1
ATOM 645 N N . VAL A 1 80 ? -9.458 0.539 5.262 1.00 94.00 80 VAL A N 1
ATOM 646 C CA . VAL A 1 80 ? -9.870 -0.634 6.058 1.00 94.00 80 VAL A CA 1
ATOM 647 C C . VAL A 1 80 ? -11.311 -0.525 6.525 1.00 94.00 80 VAL A C 1
ATOM 649 O O . VAL A 1 80 ? -12.035 -1.514 6.485 1.00 94.00 80 VAL A O 1
ATOM 652 N N . ILE A 1 81 ? -11.741 0.651 6.978 1.00 93.62 81 ILE A N 1
ATOM 653 C CA . ILE A 1 81 ? -13.125 0.851 7.421 1.00 93.62 81 ILE A CA 1
ATOM 654 C C . ILE A 1 81 ? -14.086 0.614 6.255 1.00 93.62 81 ILE A C 1
ATOM 656 O O . ILE A 1 81 ? -15.086 -0.078 6.429 1.00 93.62 81 ILE A O 1
ATOM 660 N N . TRP A 1 82 ? -13.761 1.139 5.072 1.00 94.94 82 TRP A N 1
ATOM 661 C CA . TRP A 1 82 ? -14.558 0.907 3.872 1.00 94.94 82 TRP A CA 1
ATOM 662 C C . TRP A 1 82 ? -14.579 -0.574 3.469 1.00 94.94 82 TRP A C 1
ATOM 664 O O . TRP A 1 82 ? -15.648 -1.124 3.223 1.00 94.94 82 TRP A O 1
ATOM 674 N N . LEU A 1 83 ? -13.427 -1.250 3.490 1.00 92.56 83 LEU A N 1
ATOM 675 C CA . LEU A 1 83 ? -13.324 -2.678 3.186 1.00 92.56 83 LEU A CA 1
ATOM 676 C C . LEU A 1 83 ? -14.107 -3.544 4.171 1.00 92.56 83 LEU A C 1
ATOM 678 O O . LEU A 1 83 ? -14.739 -4.507 3.758 1.00 92.56 83 LEU A O 1
ATOM 682 N N . ARG A 1 84 ? -14.102 -3.209 5.464 1.00 93.06 84 ARG A N 1
ATOM 683 C CA . ARG A 1 84 ? -14.901 -3.925 6.468 1.00 93.06 84 ARG A CA 1
ATOM 684 C C . ARG A 1 84 ? -16.398 -3.776 6.208 1.00 93.06 84 ARG A C 1
ATOM 686 O O . ARG A 1 84 ? -17.097 -4.776 6.301 1.00 93.06 84 ARG A O 1
ATOM 693 N N . GLN A 1 85 ? -16.861 -2.579 5.833 1.00 92.44 85 GLN A N 1
ATOM 694 C CA . GLN A 1 85 ? -18.258 -2.365 5.439 1.00 92.44 85 GLN A CA 1
ATOM 695 C C . GLN A 1 85 ? -18.610 -3.166 4.181 1.00 92.44 85 GLN A C 1
ATOM 697 O O . GLN A 1 85 ? -19.633 -3.833 4.139 1.00 92.44 85 GLN A O 1
ATOM 702 N N . LEU A 1 86 ? -17.728 -3.157 3.178 1.00 91.75 86 LEU A N 1
ATOM 703 C CA . LEU A 1 86 ? -17.924 -3.936 1.958 1.00 91.75 86 LEU A CA 1
ATOM 704 C C . LEU A 1 86 ? -18.002 -5.443 2.247 1.00 91.75 86 LEU A C 1
ATOM 706 O O . LEU A 1 86 ? -18.822 -6.134 1.651 1.00 91.75 86 LEU A O 1
ATOM 710 N N . LEU A 1 87 ? -17.150 -5.953 3.144 1.00 89.50 87 LEU A N 1
ATOM 711 C CA . LEU A 1 87 ? -17.168 -7.354 3.568 1.00 89.50 87 LEU A CA 1
ATOM 712 C C . LEU A 1 87 ? -18.454 -7.698 4.335 1.00 89.50 87 LEU A C 1
ATOM 714 O O . LEU A 1 87 ? -19.039 -8.751 4.100 1.00 89.50 87 LEU A O 1
ATOM 718 N N . GLU A 1 88 ? -18.938 -6.795 5.187 1.00 91.62 88 GLU A N 1
ATOM 719 C CA . GLU A 1 88 ? -20.227 -6.937 5.870 1.00 91.62 88 GLU A CA 1
ATOM 720 C C . GLU A 1 88 ? -21.398 -6.999 4.876 1.00 91.62 88 GLU A C 1
ATOM 722 O O . GLU A 1 88 ? -22.230 -7.902 4.974 1.00 91.62 88 GLU A O 1
ATOM 727 N N . ASP A 1 89 ? -21.414 -6.127 3.864 1.00 91.44 89 ASP A N 1
ATOM 728 C CA . ASP A 1 89 ? -22.469 -6.082 2.844 1.00 91.44 89 ASP A CA 1
ATOM 729 C C . ASP A 1 89 ? -22.535 -7.373 1.999 1.00 91.44 89 ASP A C 1
ATOM 731 O O . ASP A 1 89 ? -23.611 -7.764 1.539 1.00 91.44 89 ASP A O 1
ATOM 735 N N . ILE A 1 90 ? -21.404 -8.068 1.806 1.00 87.81 90 ILE A N 1
ATOM 736 C CA . ILE A 1 90 ? -21.349 -9.378 1.124 1.00 87.81 90 ILE A CA 1
ATOM 737 C C . ILE A 1 90 ? -21.546 -10.574 2.074 1.00 87.81 90 ILE A C 1
ATOM 739 O O . ILE A 1 90 ? -21.452 -11.722 1.635 1.00 87.81 90 ILE A O 1
ATOM 743 N N . GLY A 1 91 ? -21.844 -10.320 3.352 1.00 86.38 91 GLY A N 1
ATOM 744 C CA . GLY A 1 91 ? -22.193 -11.331 4.353 1.00 86.38 91 GLY A CA 1
ATOM 745 C C . GLY A 1 91 ? -21.034 -11.856 5.205 1.00 86.38 91 GLY A C 1
ATOM 746 O O . GLY A 1 91 ? -21.214 -12.856 5.898 1.00 86.38 91 GLY A O 1
ATOM 747 N N . ASP A 1 92 ? -19.862 -11.216 5.176 1.00 85.31 92 ASP A N 1
ATOM 748 C CA . ASP A 1 92 ? -18.674 -11.617 5.939 1.00 85.31 92 ASP A CA 1
ATOM 749 C C . ASP A 1 92 ? -18.250 -10.563 6.976 1.00 85.31 92 ASP A C 1
ATOM 751 O O . ASP A 1 92 ? -17.354 -9.733 6.775 1.00 85.31 92 ASP A O 1
ATOM 755 N N . VAL A 1 93 ? -18.916 -10.608 8.129 1.00 86.94 93 VAL A N 1
ATOM 756 C CA . VAL A 1 93 ? -18.702 -9.662 9.228 1.00 86.94 93 VAL A CA 1
ATOM 757 C C . VAL A 1 93 ? -17.348 -9.904 9.897 1.00 86.94 93 VAL A C 1
ATOM 759 O O . VAL A 1 93 ? -17.103 -10.933 10.528 1.00 86.94 93 VAL A O 1
ATOM 762 N N . GLN A 1 94 ? -16.470 -8.906 9.827 1.00 87.62 94 GLN A N 1
ATOM 763 C CA . GLN A 1 94 ? -15.165 -8.955 10.481 1.00 87.62 94 GLN A CA 1
ATOM 764 C C . GLN A 1 94 ? -15.317 -8.692 11.991 1.00 87.62 94 GLN A C 1
ATOM 766 O O . GLN A 1 94 ? -15.376 -7.543 12.418 1.00 87.62 94 GLN A O 1
ATOM 771 N N . MET A 1 95 ? -15.369 -9.735 12.820 1.00 86.19 95 MET A N 1
ATOM 772 C CA . MET A 1 95 ? -15.515 -9.580 14.282 1.00 86.19 95 MET A CA 1
ATOM 773 C C . MET A 1 95 ? -14.217 -9.144 14.977 1.00 86.19 95 MET A C 1
ATOM 775 O O . MET A 1 95 ? -14.242 -8.379 15.936 1.00 86.19 95 MET A O 1
ATOM 779 N N . GLU A 1 96 ? -13.079 -9.617 14.475 1.00 90.56 96 GLU A N 1
ATOM 780 C CA . GLU A 1 96 ? -11.751 -9.329 15.019 1.00 90.56 96 GLU A CA 1
ATOM 781 C C . GLU A 1 96 ? -11.206 -7.983 14.510 1.00 90.56 96 GLU A C 1
ATOM 783 O O . GLU A 1 96 ? -11.575 -7.498 13.430 1.00 90.56 96 GLU A O 1
ATOM 788 N N . ALA A 1 97 ? -10.275 -7.397 15.267 1.00 92.44 97 ALA A N 1
ATOM 789 C CA . ALA A 1 97 ? -9.562 -6.192 14.857 1.00 92.44 97 ALA A CA 1
ATOM 790 C C . ALA A 1 97 ? -8.697 -6.473 13.619 1.00 92.44 97 ALA A C 1
ATOM 792 O O . ALA A 1 97 ? -7.903 -7.415 13.599 1.00 92.44 97 ALA A O 1
ATOM 793 N N . THR A 1 98 ? -8.811 -5.638 12.582 1.00 93.94 98 THR A N 1
ATOM 794 C CA . THR A 1 98 ? -8.020 -5.807 11.355 1.00 93.94 98 THR A CA 1
ATOM 795 C C . THR A 1 98 ? -6.560 -5.415 11.604 1.00 93.94 98 THR A C 1
ATOM 797 O O . THR A 1 98 ? -6.299 -4.251 11.925 1.00 93.94 98 THR A O 1
ATOM 800 N N . PRO A 1 99 ? -5.584 -6.326 11.430 1.00 91.38 99 PRO A N 1
ATOM 801 C CA . PRO A 1 99 ? -4.182 -5.995 11.614 1.00 91.38 99 PRO A CA 1
ATOM 802 C C . PRO A 1 99 ? -3.664 -5.139 10.454 1.00 91.38 99 PRO A C 1
ATOM 804 O O . PRO A 1 99 ? -3.686 -5.547 9.287 1.00 91.38 99 PRO A O 1
ATOM 807 N N . ILE A 1 100 ? -3.145 -3.965 10.800 1.00 91.38 100 ILE A N 1
ATOM 808 C CA . ILE A 1 100 ? -2.492 -3.031 9.888 1.00 91.38 100 ILE A CA 1
ATOM 809 C C . ILE A 1 100 ? -1.010 -2.950 10.269 1.00 91.38 100 ILE A C 1
ATOM 811 O O . ILE A 1 100 ? -0.660 -2.683 11.420 1.00 91.38 100 ILE A O 1
ATOM 815 N N . LYS A 1 101 ? -0.135 -3.223 9.304 1.00 89.50 101 LYS A N 1
ATOM 816 C CA . LYS A 1 101 ? 1.297 -3.452 9.519 1.00 89.50 101 LYS A CA 1
ATOM 817 C C . LYS A 1 101 ? 2.132 -2.247 9.080 1.00 89.50 101 LYS A C 1
ATOM 819 O O . LYS A 1 101 ? 1.834 -1.652 8.045 1.00 89.50 101 LYS A O 1
ATOM 824 N N . CYS A 1 102 ? 3.166 -1.928 9.860 1.00 85.88 102 CYS A N 1
ATOM 825 C CA . CYS A 1 102 ? 4.085 -0.797 9.675 1.00 85.88 102 CYS A CA 1
ATOM 826 C C . CYS A 1 102 ? 5.489 -1.144 10.185 1.00 85.88 102 CYS A C 1
ATOM 828 O O . CYS A 1 102 ? 5.614 -1.908 11.144 1.00 85.88 102 CYS A O 1
ATOM 830 N N . ASP A 1 103 ? 6.536 -0.569 9.595 1.00 82.81 103 ASP A N 1
ATOM 831 C CA . ASP A 1 103 ? 7.937 -0.767 9.988 1.00 82.81 103 ASP A CA 1
ATOM 832 C C . ASP A 1 103 ? 8.538 0.364 10.831 1.00 82.81 103 ASP A C 1
ATOM 834 O O . ASP A 1 103 ? 9.710 0.298 11.210 1.00 82.81 103 ASP A O 1
ATOM 838 N N . ASN A 1 104 ? 7.745 1.358 11.224 1.00 84.38 104 ASN A N 1
ATOM 839 C CA . ASN A 1 104 ? 8.186 2.417 12.121 1.00 84.38 104 ASN A CA 1
ATOM 840 C C . ASN A 1 104 ? 7.657 2.227 13.538 1.00 84.38 104 ASN A C 1
ATOM 842 O O . ASN A 1 104 ? 6.482 2.433 13.862 1.00 84.38 104 ASN A O 1
ATOM 846 N N . GLN A 1 105 ? 8.583 1.880 14.432 1.00 82.88 105 GLN A N 1
ATOM 847 C CA . GLN A 1 105 ? 8.306 1.736 15.860 1.00 82.88 105 GLN A CA 1
ATOM 848 C C . GLN A 1 105 ? 7.819 3.045 16.495 1.00 82.88 105 GLN A C 1
ATOM 850 O O . GLN A 1 105 ? 7.038 3.004 17.444 1.00 82.88 105 GLN A O 1
ATOM 855 N N . GLY A 1 106 ? 8.225 4.200 15.956 1.00 81.25 106 GLY A N 1
ATOM 856 C CA . GLY A 1 106 ? 7.734 5.511 16.371 1.00 81.25 106 GLY A CA 1
ATOM 857 C C . GLY A 1 106 ? 6.239 5.674 16.105 1.00 81.25 106 GLY A C 1
ATOM 858 O O . GLY A 1 106 ? 5.512 6.103 16.997 1.00 81.25 106 GLY A O 1
ATOM 859 N N . CYS A 1 107 ? 5.750 5.249 14.935 1.00 82.06 107 CYS A N 1
ATOM 860 C CA . CYS A 1 107 ? 4.318 5.253 14.618 1.00 82.06 107 CYS A CA 1
ATOM 861 C C . CYS A 1 107 ? 3.532 4.298 15.520 1.00 82.06 107 CYS A C 1
ATOM 863 O O . CYS A 1 107 ? 2.465 4.667 16.016 1.00 82.06 107 CYS A O 1
ATOM 865 N N . LEU A 1 108 ? 4.075 3.105 15.789 1.00 85.31 108 LEU A N 1
ATOM 866 C CA . LEU A 1 108 ? 3.454 2.143 16.701 1.00 85.31 108 LEU A CA 1
ATOM 867 C C . LEU A 1 108 ? 3.350 2.700 18.127 1.00 85.31 108 LEU A C 1
ATOM 869 O O . LEU A 1 108 ? 2.283 2.649 18.741 1.00 85.31 108 LEU A O 1
ATOM 873 N N . ALA A 1 109 ? 4.451 3.243 18.647 1.00 84.69 109 ALA A N 1
ATOM 874 C CA . ALA A 1 109 ? 4.482 3.856 19.965 1.00 84.69 109 ALA A CA 1
ATOM 875 C C . ALA A 1 109 ? 3.516 5.042 20.026 1.00 84.69 109 ALA A C 1
ATOM 877 O O . ALA A 1 109 ? 2.747 5.149 20.973 1.00 84.69 109 ALA A O 1
ATOM 878 N N . PHE A 1 110 ? 3.493 5.893 18.999 1.00 83.06 110 PHE A N 1
ATOM 879 C CA . PHE A 1 110 ? 2.611 7.052 18.942 1.00 83.06 110 PHE A CA 1
ATOM 880 C C . PHE A 1 110 ? 1.128 6.658 18.902 1.00 83.06 110 PHE A C 1
ATOM 882 O O . PHE A 1 110 ? 0.332 7.234 19.640 1.00 83.06 110 PHE A O 1
ATOM 889 N N . ALA A 1 111 ? 0.756 5.630 18.133 1.00 82.81 111 ALA A N 1
ATOM 890 C CA . ALA A 1 111 ? -0.612 5.112 18.089 1.00 82.81 111 ALA A CA 1
ATOM 891 C C . ALA A 1 111 ? -1.081 4.524 19.434 1.00 82.81 111 ALA A C 1
ATOM 893 O O . ALA A 1 111 ? -2.257 4.646 19.773 1.00 82.81 111 ALA A O 1
ATOM 894 N N . LYS A 1 112 ? -0.171 3.908 20.203 1.00 80.50 112 LYS A N 1
ATOM 895 C CA . LYS A 1 112 ? -0.479 3.262 21.493 1.00 80.50 112 LYS A CA 1
ATOM 896 C C . LYS A 1 112 ? -0.284 4.171 22.714 1.00 80.50 112 LYS A C 1
ATOM 898 O O . LYS A 1 112 ? -0.749 3.832 23.799 1.00 80.50 112 LYS A O 1
ATOM 903 N N . ASN A 1 113 ? 0.403 5.306 22.578 1.00 78.81 113 ASN A N 1
ATOM 904 C CA . ASN A 1 113 ? 0.748 6.159 23.714 1.00 78.81 113 ASN A CA 1
ATOM 905 C C . ASN A 1 113 ? -0.449 7.032 24.159 1.00 78.81 113 ASN A C 1
ATOM 907 O O . ASN A 1 113 ? -1.001 7.782 23.350 1.00 78.81 113 ASN A O 1
ATOM 911 N N . PRO A 1 114 ? -0.833 7.003 25.451 1.00 59.09 114 PRO A N 1
ATOM 912 C CA . PRO A 1 114 ? -1.892 7.859 25.982 1.00 59.09 114 PRO A CA 1
ATOM 913 C C . PRO A 1 114 ? -1.490 9.336 26.144 1.00 59.09 114 PRO A C 1
ATOM 915 O O . PRO A 1 114 ? -2.375 10.178 26.294 1.00 59.09 114 PRO A O 1
ATOM 918 N N . LYS A 1 115 ? -0.193 9.676 26.137 1.00 57.62 115 LYS A N 1
ATOM 919 C CA . LYS A 1 115 ? 0.289 11.043 26.399 1.00 57.62 115 LYS A CA 1
ATOM 920 C C . LYS A 1 115 ? 0.394 11.873 25.114 1.00 57.62 115 LYS A C 1
ATOM 922 O O . LYS A 1 115 ? 1.163 11.541 24.217 1.00 57.62 115 LYS A O 1
ATOM 927 N N . HIS A 1 116 ? -0.326 12.996 25.070 1.00 54.38 116 HIS A N 1
ATOM 928 C CA . HIS A 1 116 ? -0.188 14.011 24.023 1.00 54.38 116 HIS A CA 1
ATOM 929 C C . HIS A 1 116 ? 1.130 14.778 24.174 1.00 54.38 116 HIS A C 1
ATOM 931 O O . HIS A 1 116 ? 1.416 15.338 25.233 1.00 54.38 116 HIS A O 1
ATOM 937 N N . HIS A 1 117 ? 1.919 14.845 23.101 1.00 58.19 117 HIS A N 1
ATOM 938 C CA . HIS A 1 117 ? 3.091 15.711 23.033 1.00 58.19 117 HIS A CA 1
ATOM 939 C C . HIS A 1 117 ? 2.758 16.993 22.266 1.00 58.19 117 HIS A C 1
ATOM 941 O O . HIS A 1 117 ? 2.223 16.965 21.165 1.00 58.19 117 HIS A O 1
ATOM 947 N N . SER A 1 118 ? 3.164 18.143 22.804 1.00 49.59 118 SER A N 1
ATOM 948 C CA . SER A 1 118 ? 2.973 19.471 22.197 1.00 49.59 118 SER A CA 1
ATOM 949 C C . SER A 1 118 ? 3.599 19.642 20.800 1.00 49.59 118 SER A C 1
ATOM 951 O O . SER A 1 118 ? 3.282 20.609 20.109 1.00 49.59 118 SER A O 1
ATOM 953 N N . ARG A 1 119 ? 4.462 18.707 20.371 1.00 55.84 119 ARG A N 1
ATOM 954 C CA . ARG A 1 119 ? 5.167 18.686 19.076 1.00 55.84 119 ARG A CA 1
ATOM 955 C C . ARG A 1 119 ? 4.394 18.023 17.920 1.00 55.84 119 ARG A C 1
ATOM 957 O O . ARG A 1 119 ? 4.911 18.035 16.808 1.00 55.84 119 ARG A O 1
ATOM 964 N N . THR A 1 120 ? 3.190 17.481 18.138 1.00 60.03 120 THR A N 1
ATOM 965 C CA . THR A 1 120 ? 2.412 16.759 17.100 1.00 60.03 120 THR A CA 1
ATOM 966 C C . THR A 1 120 ? 1.105 17.436 16.691 1.00 60.03 120 THR A C 1
ATOM 968 O O . THR A 1 120 ? 0.312 16.837 15.972 1.00 60.03 120 THR A O 1
ATOM 971 N N . LYS A 1 121 ? 0.897 18.704 17.075 1.00 66.31 121 LYS A N 1
ATOM 972 C CA . LYS A 1 121 ? -0.359 19.441 16.841 1.00 66.31 121 LYS A CA 1
ATOM 973 C C . LYS A 1 121 ? -0.893 19.381 15.411 1.00 66.31 121 LYS A C 1
ATOM 975 O O . LYS A 1 121 ? -2.099 19.355 15.196 1.00 66.31 121 LYS A O 1
ATOM 980 N N . HIS A 1 122 ? -0.002 19.352 14.427 1.00 67.38 122 HIS A N 1
ATOM 981 C CA . HIS A 1 122 ? -0.346 19.313 13.006 1.00 67.38 122 HIS A CA 1
ATOM 982 C C . HIS A 1 122 ? -0.850 17.945 12.511 1.00 67.38 122 HIS A C 1
ATOM 984 O O . HIS A 1 122 ? -1.434 17.889 11.433 1.00 67.38 122 HIS A O 1
ATOM 990 N N . ILE A 1 123 ? -0.697 16.874 13.299 1.00 74.19 123 ILE A N 1
ATOM 991 C CA . ILE A 1 123 ? -1.261 15.536 13.034 1.00 74.19 123 ILE A CA 1
ATOM 992 C C . ILE A 1 123 ? -2.216 15.040 14.129 1.00 74.19 123 ILE A C 1
ATOM 994 O O . ILE A 1 123 ? -2.694 13.909 14.057 1.00 74.19 123 ILE A O 1
ATOM 998 N N . ASP A 1 124 ? -2.547 15.874 15.118 1.00 76.69 124 ASP A N 1
ATOM 999 C CA . ASP A 1 124 ? -3.368 15.475 16.269 1.00 76.69 124 ASP A CA 1
ATOM 1000 C C . ASP A 1 124 ? -4.739 14.908 15.862 1.00 76.69 124 ASP A C 1
ATOM 1002 O O . ASP A 1 124 ? -5.227 13.976 16.499 1.00 76.69 124 ASP A O 1
ATOM 1006 N N . ILE A 1 125 ? -5.349 15.416 14.784 1.00 81.12 125 ILE A N 1
ATOM 1007 C CA . ILE A 1 125 ? -6.628 14.900 14.263 1.00 81.12 125 ILE A CA 1
ATOM 1008 C C . ILE A 1 125 ? -6.477 13.448 13.790 1.00 81.12 125 ILE A C 1
ATOM 1010 O O . ILE A 1 125 ? -7.297 12.595 14.127 1.00 81.12 125 ILE A O 1
ATOM 1014 N N . GLN A 1 126 ? -5.418 13.159 13.030 1.00 84.69 126 GLN A N 1
ATOM 1015 C CA . GLN A 1 126 ? -5.135 11.812 12.526 1.00 84.69 126 GLN A CA 1
ATOM 1016 C C . GLN A 1 126 ? -4.817 10.868 13.688 1.00 84.69 126 GLN A C 1
ATOM 1018 O O . GLN A 1 126 ? -5.287 9.733 13.708 1.00 84.69 126 GLN A O 1
ATOM 1023 N N . HIS A 1 127 ? -4.080 11.358 14.690 1.00 85.00 127 HIS A N 1
ATOM 1024 C CA . HIS A 1 127 ? -3.767 10.610 15.909 1.00 85.00 127 HIS A CA 1
ATOM 1025 C C . HIS A 1 127 ? -5.017 10.209 16.682 1.00 85.00 127 HIS A C 1
ATOM 1027 O O . HIS A 1 127 ? -5.227 9.021 16.922 1.00 85.00 127 HIS A O 1
ATOM 1033 N N . HIS A 1 128 ? -5.892 11.168 16.992 1.00 86.12 128 HIS A N 1
ATOM 1034 C CA . HIS A 1 128 ? -7.152 10.881 17.678 1.00 86.12 128 HIS A CA 1
ATOM 1035 C C . HIS A 1 128 ? -8.029 9.918 16.878 1.00 86.12 128 HIS A C 1
ATOM 1037 O O . HIS A 1 128 ? -8.644 9.022 17.457 1.00 86.12 128 HIS A O 1
ATOM 1043 N N . PHE A 1 129 ? -8.079 10.079 15.553 1.00 88.25 129 PHE A N 1
ATOM 1044 C CA . PHE A 1 129 ? -8.851 9.205 14.678 1.00 88.25 129 PHE A CA 1
ATOM 1045 C C . PHE A 1 129 ? -8.363 7.752 14.742 1.00 88.25 129 PHE A C 1
ATOM 1047 O O . PHE A 1 129 ? -9.154 6.863 15.057 1.00 88.25 129 PHE A O 1
ATOM 1054 N N . ILE A 1 130 ? -7.070 7.509 14.501 1.00 89.38 130 ILE A N 1
ATOM 1055 C CA . ILE A 1 130 ? -6.490 6.157 14.522 1.00 89.38 130 ILE A CA 1
ATOM 1056 C C . ILE A 1 130 ? -6.604 5.550 15.922 1.00 89.38 130 ILE A C 1
ATOM 1058 O O . ILE A 1 130 ? -7.052 4.413 16.060 1.00 89.38 130 ILE A O 1
ATOM 1062 N N . LYS A 1 131 ? -6.282 6.318 16.968 1.00 88.75 131 LYS A N 1
ATOM 1063 C CA . LYS A 1 131 ? -6.381 5.871 18.361 1.00 88.75 131 LYS A CA 1
ATOM 1064 C C . LYS A 1 131 ? -7.795 5.412 18.714 1.00 88.75 131 LYS A C 1
ATOM 1066 O O . LYS A 1 131 ? -7.965 4.301 19.206 1.00 88.75 131 LYS A O 1
ATOM 1071 N N . LYS A 1 132 ? -8.816 6.210 18.386 1.00 90.19 132 LYS A N 1
ATOM 1072 C CA . LYS A 1 132 ? -10.218 5.842 18.624 1.00 90.19 132 LYS A CA 1
ATOM 1073 C C . LYS A 1 132 ? -10.592 4.543 17.904 1.00 90.19 132 LYS A C 1
ATOM 1075 O O . LYS A 1 132 ? -11.334 3.734 18.448 1.00 90.19 132 LYS A O 1
ATOM 1080 N N . LYS A 1 133 ? -10.078 4.316 16.690 1.00 92.75 133 LYS A N 1
ATOM 1081 C CA . LYS A 1 133 ? -10.329 3.075 15.938 1.00 92.75 133 LYS A CA 1
ATOM 1082 C C . LYS A 1 133 ? -9.639 1.854 16.550 1.00 92.75 133 LYS A C 1
ATOM 1084 O O . LYS A 1 133 ? -10.213 0.769 16.481 1.00 92.75 133 LYS A O 1
ATOM 1089 N N . ILE A 1 134 ? -8.477 2.031 17.178 1.00 90.88 134 ILE A N 1
ATOM 1090 C CA . ILE A 1 134 ? -7.810 0.984 17.967 1.00 90.88 134 ILE A CA 1
ATOM 1091 C C . ILE A 1 134 ? -8.615 0.679 19.239 1.00 90.88 134 ILE A C 1
ATOM 1093 O O . ILE A 1 134 ? -8.899 -0.480 19.514 1.00 90.88 134 ILE A O 1
ATOM 1097 N N . GLU A 1 135 ? -9.038 1.704 19.986 1.00 90.19 135 GLU A N 1
ATOM 1098 C CA . GLU A 1 135 ? -9.829 1.544 21.222 1.00 90.19 135 GLU A CA 1
ATOM 1099 C C . GLU A 1 135 ? -11.188 0.874 20.973 1.00 90.19 135 GLU A C 1
ATOM 1101 O O . GLU A 1 135 ? -11.652 0.086 21.790 1.00 90.19 135 GLU A O 1
ATOM 1106 N N . MET A 1 136 ? -11.809 1.146 19.821 1.00 90.56 136 MET A N 1
ATOM 1107 C CA . MET A 1 136 ? -13.037 0.478 19.377 1.00 90.56 136 MET A CA 1
ATOM 1108 C C . MET A 1 136 ? -12.813 -0.966 18.888 1.00 90.56 136 MET A C 1
ATOM 1110 O O . MET A 1 136 ? -13.777 -1.613 18.490 1.00 90.56 136 MET A O 1
ATOM 1114 N N . GLY A 1 137 ? -11.569 -1.457 18.844 1.00 90.81 137 GLY A N 1
ATOM 1115 C CA . GLY A 1 137 ? -11.243 -2.798 18.352 1.00 90.81 137 GLY A CA 1
ATOM 1116 C C . GLY A 1 137 ? -11.440 -2.982 16.843 1.00 90.81 137 GLY A C 1
ATOM 1117 O O . GLY A 1 137 ? -11.526 -4.109 16.372 1.00 90.81 137 GLY A O 1
ATOM 1118 N N . VAL A 1 138 ? -11.522 -1.898 16.063 1.00 91.88 138 VAL A N 1
ATOM 1119 C CA . VAL A 1 138 ? -11.718 -1.981 14.602 1.00 91.88 138 VAL A CA 1
ATOM 1120 C C . VAL A 1 138 ? -10.414 -2.366 13.901 1.00 91.88 138 VAL A C 1
ATOM 1122 O O . VAL A 1 138 ? -10.419 -3.128 12.933 1.00 91.88 138 VAL A O 1
ATOM 1125 N N . ILE A 1 139 ? -9.294 -1.829 14.387 1.00 93.75 139 ILE A N 1
ATOM 1126 C CA . ILE A 1 139 ? -7.958 -2.024 13.818 1.00 93.75 139 ILE A CA 1
ATOM 1127 C C . ILE A 1 139 ? -6.952 -2.365 14.918 1.00 93.75 139 ILE A C 1
ATOM 1129 O O . ILE A 1 139 ? -7.090 -1.911 16.052 1.00 93.75 139 ILE A O 1
ATOM 1133 N N . ASP A 1 140 ? -5.901 -3.098 14.562 1.00 92.31 140 ASP A N 1
ATOM 1134 C CA . ASP A 1 140 ? -4.738 -3.333 15.419 1.00 92.31 140 ASP A CA 1
ATOM 1135 C C . ASP A 1 140 ? -3.454 -2.998 14.656 1.00 92.31 140 ASP A C 1
ATOM 1137 O O . ASP A 1 140 ? -3.166 -3.574 13.607 1.00 92.31 140 ASP A O 1
ATOM 1141 N N . VAL A 1 141 ? -2.675 -2.046 15.168 1.00 89.56 141 VAL A N 1
ATOM 1142 C CA . VAL A 1 141 ? -1.420 -1.627 14.533 1.00 89.56 141 VAL A CA 1
ATOM 1143 C C . VAL A 1 141 ? -0.287 -2.528 15.023 1.00 89.56 141 VAL A C 1
ATOM 1145 O O . VAL A 1 141 ? 0.013 -2.575 16.224 1.00 89.56 141 VAL A O 1
ATOM 1148 N N . LYS A 1 142 ? 0.369 -3.229 14.090 1.00 88.25 142 LYS A N 1
ATOM 1149 C CA . LYS A 1 142 ? 1.458 -4.180 14.365 1.00 88.25 142 LYS A CA 1
ATOM 1150 C C . LYS A 1 142 ? 2.757 -3.768 13.683 1.00 88.25 142 LYS A C 1
ATOM 1152 O O . LYS A 1 142 ? 2.760 -3.353 12.527 1.00 88.25 142 LYS A O 1
ATOM 1157 N N . TYR A 1 143 ? 3.866 -3.945 14.396 1.00 86.69 143 TYR A N 1
ATOM 1158 C CA . TYR A 1 143 ? 5.196 -3.770 13.820 1.00 86.69 143 TYR A CA 1
ATOM 1159 C C . TYR A 1 143 ? 5.564 -4.959 12.927 1.00 86.69 143 TYR A C 1
ATOM 1161 O O . TYR A 1 143 ? 5.370 -6.106 13.331 1.00 86.69 143 TYR A O 1
ATOM 1169 N N . TYR A 1 144 ? 6.123 -4.678 11.753 1.00 81.94 144 TYR A N 1
ATOM 1170 C CA . TYR A 1 144 ? 6.721 -5.649 10.837 1.00 81.94 144 TYR A CA 1
ATOM 1171 C C . TYR A 1 144 ? 8.079 -5.137 10.356 1.00 81.94 144 TYR A C 1
ATOM 1173 O O . TYR A 1 144 ? 8.276 -3.937 10.202 1.00 81.94 144 TYR A O 1
ATOM 1181 N N . ALA A 1 145 ? 9.035 -6.035 10.120 1.00 76.00 145 ALA A N 1
ATOM 1182 C CA . ALA A 1 145 ? 10.343 -5.633 9.617 1.00 76.00 145 ALA A CA 1
ATOM 1183 C C . ALA A 1 145 ? 10.233 -5.098 8.179 1.00 76.00 145 ALA A C 1
ATOM 1185 O O . ALA A 1 145 ? 9.522 -5.671 7.356 1.00 76.00 145 ALA A O 1
ATOM 1186 N N . THR A 1 146 ? 10.999 -4.055 7.842 1.00 69.12 146 THR A N 1
ATOM 1187 C CA . THR A 1 146 ? 11.005 -3.422 6.508 1.00 69.12 146 THR A CA 1
ATOM 1188 C C . THR A 1 146 ? 11.204 -4.420 5.360 1.00 69.12 146 THR A C 1
ATOM 1190 O O . THR A 1 146 ? 10.650 -4.232 4.282 1.00 69.12 146 THR A O 1
ATOM 1193 N N . LYS A 1 147 ? 11.961 -5.506 5.572 1.00 67.75 147 LYS A N 1
ATOM 1194 C CA . LYS A 1 147 ? 12.191 -6.545 4.549 1.00 67.75 147 LYS A CA 1
ATOM 1195 C C . LYS A 1 147 ? 10.911 -7.282 4.130 1.00 67.75 147 LYS A C 1
ATOM 1197 O O . LYS A 1 147 ? 10.819 -7.708 2.987 1.00 67.75 147 LYS A O 1
ATOM 1202 N N . ASP A 1 148 ? 9.927 -7.356 5.023 1.00 69.88 148 ASP A N 1
ATOM 1203 C CA . ASP A 1 148 ? 8.664 -8.078 4.825 1.00 69.88 148 ASP A CA 1
ATOM 1204 C C . ASP A 1 148 ? 7.481 -7.126 4.542 1.00 69.88 148 ASP A C 1
ATOM 1206 O O . ASP A 1 148 ? 6.323 -7.547 4.460 1.00 69.88 148 ASP A O 1
ATOM 1210 N N . MET A 1 149 ? 7.751 -5.820 4.417 1.00 75.19 149 MET A N 1
ATOM 1211 C CA . MET A 1 149 ? 6.741 -4.787 4.183 1.00 75.19 149 MET A CA 1
ATOM 1212 C C . MET A 1 149 ? 6.398 -4.672 2.698 1.00 75.19 149 MET A C 1
ATOM 1214 O O . MET A 1 149 ? 7.058 -3.958 1.945 1.00 75.19 149 MET A O 1
ATOM 1218 N N . LEU A 1 150 ? 5.305 -5.315 2.285 1.00 73.44 150 LEU A N 1
ATOM 1219 C CA . LEU A 1 150 ? 4.834 -5.284 0.893 1.00 73.44 150 LEU A CA 1
ATOM 1220 C C . LEU A 1 150 ? 4.462 -3.876 0.403 1.00 73.44 150 LEU A C 1
ATOM 1222 O O . LEU A 1 150 ? 4.601 -3.583 -0.780 1.00 73.44 150 LEU A O 1
ATOM 1226 N N . ALA A 1 151 ? 4.044 -2.979 1.302 1.00 74.69 151 ALA A N 1
ATOM 1227 C CA . ALA A 1 151 ? 3.754 -1.589 0.946 1.00 74.69 151 ALA A CA 1
ATOM 1228 C C . ALA A 1 151 ? 4.992 -0.812 0.456 1.00 74.69 151 ALA A C 1
ATOM 1230 O O . ALA A 1 151 ? 4.820 0.141 -0.300 1.00 74.69 151 ALA A O 1
ATOM 1231 N N . ASN A 1 152 ? 6.217 -1.267 0.767 1.00 73.12 152 ASN A N 1
ATOM 1232 C CA . ASN A 1 152 ? 7.444 -0.677 0.225 1.00 73.12 152 ASN A CA 1
ATOM 1233 C C . ASN A 1 152 ? 7.473 -0.691 -1.306 1.00 73.12 152 ASN A C 1
ATOM 1235 O O . ASN A 1 152 ? 8.011 0.237 -1.896 1.00 73.12 152 ASN A O 1
ATOM 1239 N N . LEU A 1 153 ? 6.889 -1.708 -1.957 1.00 70.12 153 LEU A N 1
ATOM 1240 C CA . LEU A 1 153 ? 6.817 -1.761 -3.423 1.00 70.12 153 LEU A CA 1
ATOM 1241 C C . LEU A 1 153 ? 6.008 -0.599 -4.018 1.00 70.12 153 LEU A C 1
ATOM 1243 O O . LEU A 1 153 ? 6.202 -0.248 -5.178 1.00 70.12 153 LEU A O 1
ATOM 1247 N N . LEU A 1 154 ? 5.083 -0.023 -3.247 1.00 66.19 154 LEU A N 1
ATOM 1248 C CA . LEU A 1 154 ? 4.191 1.040 -3.707 1.00 66.19 154 LEU A CA 1
ATOM 1249 C C . LEU A 1 154 ? 4.770 2.433 -3.468 1.00 66.19 154 LEU A C 1
ATOM 1251 O O . LEU A 1 154 ? 4.438 3.366 -4.190 1.00 66.19 154 LEU A O 1
ATOM 1255 N N . THR A 1 155 ? 5.603 2.589 -2.450 1.00 60.50 155 THR A N 1
ATOM 1256 C CA . THR A 1 155 ? 6.101 3.885 -1.963 1.00 60.50 155 THR A CA 1
ATOM 1257 C C . THR A 1 155 ? 7.550 4.128 -2.310 1.00 60.50 155 THR A C 1
ATOM 1259 O O . THR A 1 155 ? 7.941 5.251 -2.612 1.00 60.50 155 THR A O 1
ATOM 1262 N N . LYS A 1 156 ? 8.356 3.072 -2.318 1.00 64.62 156 LYS A N 1
ATOM 1263 C CA . LYS A 1 156 ? 9.725 3.116 -2.793 1.00 64.62 156 LYS A CA 1
ATOM 1264 C C . LYS A 1 156 ? 9.634 2.677 -4.240 1.00 64.62 156 LYS A C 1
ATOM 1266 O O . LYS A 1 156 ? 9.486 1.491 -4.522 1.00 64.62 156 LYS A O 1
ATOM 1271 N N . ALA A 1 157 ? 9.708 3.646 -5.159 1.00 52.72 157 ALA A N 1
ATOM 1272 C CA . ALA A 1 157 ? 10.023 3.334 -6.547 1.00 52.72 157 ALA A CA 1
ATOM 1273 C C . ALA A 1 157 ? 11.169 2.320 -6.517 1.00 52.72 157 ALA A C 1
ATOM 1275 O O . ALA A 1 157 ? 12.127 2.549 -5.768 1.00 52.72 157 ALA A O 1
ATOM 1276 N N . LEU A 1 158 ? 11.046 1.205 -7.253 1.00 51.09 158 LEU A N 1
ATOM 1277 C CA . LEU A 1 158 ? 12.177 0.316 -7.501 1.00 51.09 158 LEU A CA 1
ATOM 1278 C C . LEU A 1 158 ? 13.324 1.238 -7.873 1.00 51.09 158 LEU A C 1
ATOM 1280 O O . LEU A 1 158 ? 13.307 1.873 -8.928 1.00 51.09 158 LEU A O 1
ATOM 1284 N N . LYS A 1 159 ? 14.265 1.419 -6.949 1.00 50.06 159 LYS A N 1
ATOM 1285 C CA . LYS A 1 159 ? 15.454 2.180 -7.251 1.00 50.06 159 LYS A CA 1
ATOM 1286 C C . LYS A 1 159 ? 16.100 1.314 -8.314 1.00 50.06 159 LYS A C 1
ATOM 1288 O O . LYS A 1 159 ? 16.613 0.249 -7.990 1.00 50.06 159 LYS A O 1
ATOM 1293 N N . PHE A 1 160 ? 16.021 1.712 -9.580 1.00 46.12 160 PHE A N 1
ATOM 1294 C CA . PHE A 1 160 ? 16.826 1.091 -10.629 1.00 46.12 160 PHE A CA 1
ATOM 1295 C C . PHE A 1 160 ? 18.306 1.122 -10.203 1.00 46.12 160 PHE A C 1
ATOM 1297 O O . PHE A 1 160 ? 19.050 0.174 -10.418 1.00 46.12 160 PHE A O 1
ATOM 1304 N N . SER A 1 161 ? 18.679 2.122 -9.396 1.00 46.81 161 SER A N 1
ATOM 1305 C CA . SER A 1 161 ? 19.904 2.196 -8.596 1.00 46.81 161 SER A CA 1
ATOM 1306 C C . SER A 1 161 ? 20.031 1.194 -7.435 1.00 46.81 161 SER A C 1
ATOM 1308 O O . SER A 1 161 ? 20.897 1.358 -6.594 1.00 46.81 161 SER A O 1
ATOM 1310 N N . SER A 1 162 ? 19.195 0.168 -7.321 1.00 54.19 162 SER A N 1
ATOM 1311 C CA . SER A 1 162 ? 19.319 -0.932 -6.347 1.00 54.19 162 SER A CA 1
ATOM 1312 C C . SER A 1 162 ? 19.187 -2.309 -6.995 1.00 54.19 162 SER A C 1
ATOM 1314 O O . SER A 1 162 ? 19.533 -3.306 -6.365 1.00 54.19 162 SER A O 1
ATOM 1316 N N . LEU A 1 163 ? 18.737 -2.364 -8.253 1.00 58.53 163 LEU A N 1
ATOM 1317 C CA . LEU A 1 163 ? 18.755 -3.577 -9.058 1.00 58.53 163 LEU A CA 1
ATOM 1318 C C . LEU A 1 163 ? 20.206 -3.888 -9.415 1.00 58.53 163 LEU A C 1
ATOM 1320 O O . LEU A 1 163 ? 20.822 -3.152 -10.176 1.00 58.53 163 LEU A O 1
ATOM 1324 N N . ILE A 1 164 ? 20.746 -4.954 -8.826 1.00 63.97 164 ILE A N 1
ATOM 1325 C CA . ILE A 1 164 ? 22.083 -5.476 -9.149 1.00 63.97 164 ILE A CA 1
ATOM 1326 C C . ILE A 1 164 ? 22.002 -6.440 -10.340 1.00 63.97 164 ILE A C 1
ATOM 1328 O O . ILE A 1 164 ? 22.915 -6.474 -11.165 1.00 63.97 164 ILE A O 1
ATOM 1332 N N . LEU A 1 165 ? 20.890 -7.180 -10.433 1.00 66.50 165 LEU A N 1
ATOM 1333 C CA . LEU A 1 165 ? 20.555 -8.148 -11.479 1.00 66.50 165 LEU A CA 1
ATOM 1334 C C . LEU A 1 165 ? 19.079 -7.996 -11.865 1.00 66.50 165 LEU A C 1
ATOM 1336 O O . LEU A 1 165 ? 18.264 -7.574 -11.034 1.00 66.50 165 LEU A O 1
ATOM 1340 N N . LEU A 1 166 ? 18.735 -8.358 -13.101 1.00 69.25 166 LEU A N 1
ATOM 1341 C CA . LEU A 1 166 ? 17.342 -8.533 -13.501 1.00 69.25 166 LEU A CA 1
ATOM 1342 C C . LEU A 1 166 ? 16.848 -9.927 -13.069 1.00 69.25 166 LEU A C 1
ATOM 1344 O O . LEU A 1 166 ? 17.631 -10.869 -12.993 1.00 69.25 166 LEU A O 1
ATOM 1348 N N . PRO A 1 167 ? 15.557 -10.080 -12.735 1.00 66.88 167 PRO A N 1
ATOM 1349 C CA . PRO A 1 167 ? 14.989 -11.395 -12.463 1.00 66.88 167 PRO A CA 1
ATOM 1350 C C . PRO A 1 167 ? 14.931 -12.236 -13.747 1.00 66.88 167 PRO A C 1
ATOM 1352 O O . PRO A 1 167 ? 14.435 -11.764 -14.773 1.00 66.88 167 PRO A O 1
ATOM 1355 N N . ASN A 1 168 ? 15.365 -13.499 -13.673 1.00 63.59 168 ASN A N 1
ATOM 1356 C CA . ASN A 1 168 ? 15.327 -14.458 -14.790 1.00 63.59 168 ASN A CA 1
ATOM 1357 C C . ASN A 1 168 ? 13.913 -14.651 -15.360 1.00 63.59 168 ASN A C 1
ATOM 1359 O O . ASN A 1 168 ? 13.736 -14.951 -16.540 1.00 63.59 168 ASN A O 1
ATOM 1363 N N . GLU A 1 169 ? 12.890 -14.429 -14.537 1.00 65.44 169 GLU A N 1
ATOM 1364 C CA . GLU A 1 169 ? 11.481 -14.489 -14.907 1.00 65.44 169 GLU A CA 1
ATOM 1365 C C . GLU A 1 169 ? 11.078 -13.425 -15.942 1.00 65.44 169 GLU A C 1
ATOM 1367 O O . GLU A 1 169 ? 10.030 -13.577 -16.573 1.00 65.44 169 GLU A O 1
ATOM 1372 N N . LEU A 1 170 ? 11.897 -12.387 -16.172 1.00 66.25 170 LEU A N 1
ATOM 1373 C CA . LEU A 1 170 ? 11.689 -11.414 -17.250 1.00 66.25 170 LEU A CA 1
ATOM 1374 C C . LEU A 1 170 ? 11.653 -12.100 -18.626 1.00 66.25 170 LEU A C 1
ATOM 1376 O O . LEU A 1 170 ? 10.868 -11.700 -19.486 1.00 66.25 170 LEU A O 1
ATOM 1380 N N . GLY A 1 171 ? 12.402 -13.195 -18.793 1.00 60.97 171 GLY A N 1
ATOM 1381 C CA . GLY A 1 171 ? 12.408 -14.010 -20.009 1.00 60.97 171 GLY A CA 1
ATOM 1382 C C . GLY A 1 171 ? 11.069 -14.677 -20.327 1.00 60.97 171 GLY A C 1
ATOM 1383 O O . GLY A 1 171 ? 10.836 -15.072 -21.466 1.00 60.97 171 GLY A O 1
ATOM 1384 N N . ASN A 1 172 ? 10.147 -14.757 -19.363 1.00 66.31 172 ASN A N 1
ATOM 1385 C CA . ASN A 1 172 ? 8.801 -15.289 -19.592 1.00 66.31 172 ASN A CA 1
ATOM 1386 C C . ASN A 1 172 ? 7.859 -14.262 -20.244 1.00 66.31 172 ASN A C 1
ATOM 1388 O O . ASN A 1 172 ? 6.735 -14.601 -20.622 1.00 66.31 172 ASN A O 1
ATOM 1392 N N . LEU A 1 173 ? 8.292 -13.005 -20.395 1.00 64.25 173 LEU A N 1
ATOM 1393 C CA . LEU A 1 173 ? 7.516 -11.942 -21.029 1.00 64.25 173 LEU A CA 1
ATOM 1394 C C . LEU A 1 173 ? 7.655 -11.988 -22.558 1.00 64.25 173 LEU A C 1
ATOM 1396 O O . LEU A 1 173 ? 8.117 -11.041 -23.185 1.00 64.25 173 LEU A O 1
ATOM 1400 N N . ILE A 1 174 ? 7.186 -13.073 -23.175 1.00 69.06 174 ILE A N 1
ATOM 1401 C CA . ILE A 1 174 ? 7.266 -13.345 -24.628 1.00 69.06 174 ILE A CA 1
ATOM 1402 C C . ILE A 1 174 ? 6.567 -12.319 -25.543 1.00 69.06 174 ILE A C 1
ATOM 1404 O O . ILE A 1 174 ? 6.615 -12.445 -26.760 1.00 69.06 174 ILE A O 1
ATOM 1408 N N . SER A 1 175 ? 5.850 -11.343 -24.980 1.00 68.94 175 SER A N 1
ATOM 1409 C CA . SER A 1 175 ? 5.211 -10.243 -25.722 1.00 68.94 175 SER A CA 1
ATOM 1410 C C . SER A 1 175 ? 5.845 -8.881 -25.434 1.00 68.94 175 SER A C 1
ATOM 1412 O O . SER A 1 175 ? 5.318 -7.853 -25.861 1.00 68.94 175 SER A O 1
ATOM 1414 N N . LEU A 1 176 ? 6.942 -8.842 -24.673 1.00 65.81 176 LEU A N 1
ATOM 1415 C CA . LEU A 1 176 ? 7.648 -7.611 -24.354 1.00 65.81 176 LEU A CA 1
ATOM 1416 C C . LEU A 1 176 ? 8.311 -7.066 -25.623 1.00 65.81 176 LEU A C 1
ATOM 1418 O O . LEU A 1 176 ? 9.171 -7.713 -26.215 1.00 65.81 176 LEU A O 1
ATOM 1422 N N . THR A 1 177 ? 7.908 -5.869 -26.044 1.00 72.50 177 THR A N 1
ATOM 1423 C CA . THR A 1 177 ? 8.438 -5.214 -27.253 1.00 72.50 177 THR A CA 1
ATOM 1424 C C . THR A 1 177 ? 9.445 -4.118 -26.939 1.00 72.50 177 THR A C 1
ATOM 1426 O O . THR A 1 177 ? 10.204 -3.701 -27.811 1.00 72.50 177 THR A O 1
ATOM 1429 N N . THR A 1 178 ? 9.456 -3.605 -25.711 1.00 75.62 178 THR A N 1
ATOM 1430 C CA . THR A 1 178 ? 10.365 -2.542 -25.279 1.00 75.62 178 THR A CA 1
ATOM 1431 C C . THR A 1 178 ? 10.807 -2.798 -23.847 1.00 75.62 178 THR A C 1
ATOM 1433 O O . THR A 1 178 ? 9.969 -2.987 -22.968 1.00 75.62 178 THR A O 1
ATOM 1436 N N . SER A 1 179 ? 12.119 -2.781 -23.628 1.00 75.38 179 SER A N 1
ATOM 1437 C CA . SER A 1 179 ? 12.755 -2.873 -22.318 1.00 75.38 179 SER A CA 1
ATOM 1438 C C . SER A 1 179 ? 13.601 -1.621 -22.112 1.00 75.38 179 SER A C 1
ATOM 1440 O O . SER A 1 179 ? 14.545 -1.370 -22.863 1.00 75.38 179 SER A O 1
ATOM 1442 N N . ASP A 1 180 ? 13.226 -0.801 -21.133 1.00 74.31 180 ASP A N 1
ATOM 1443 C CA . ASP A 1 180 ? 13.991 0.377 -20.733 1.00 74.31 180 ASP A CA 1
ATOM 1444 C C . ASP A 1 180 ? 14.523 0.162 -19.319 1.00 74.31 180 ASP A C 1
ATOM 1446 O O . ASP A 1 180 ? 13.771 0.134 -18.346 1.00 74.31 180 ASP A O 1
ATOM 1450 N N . ILE A 1 181 ? 15.833 -0.034 -19.238 1.00 72.69 181 ILE A N 1
ATOM 1451 C CA . ILE A 1 181 ? 16.592 -0.222 -18.000 1.00 72.69 181 ILE A CA 1
ATOM 1452 C C . ILE A 1 181 ? 17.566 0.936 -17.792 1.00 72.69 181 ILE A C 1
ATOM 1454 O O . ILE A 1 181 ? 18.564 0.809 -17.079 1.00 72.69 181 ILE A O 1
ATOM 1458 N N . SER A 1 182 ? 17.283 2.079 -18.415 1.00 74.12 182 SER A N 1
ATOM 1459 C CA . SER A 1 182 ? 18.055 3.295 -18.222 1.00 74.12 182 SER A CA 1
ATOM 1460 C C . SER A 1 182 ? 18.042 3.742 -16.754 1.00 74.12 182 SER A C 1
ATOM 1462 O O . SER A 1 182 ? 17.079 3.540 -16.024 1.00 74.12 182 SER A O 1
ATOM 1464 N N . GLU A 1 183 ? 19.126 4.381 -16.325 1.00 71.38 183 GLU A N 1
ATOM 1465 C CA . GLU A 1 183 ? 19.371 4.893 -14.973 1.00 71.38 183 GLU A CA 1
ATOM 1466 C C . GLU A 1 183 ? 19.547 3.797 -13.906 1.00 71.38 183 GLU A C 1
ATOM 1468 O O . GLU A 1 183 ? 19.556 4.072 -12.701 1.00 71.38 183 GLU A O 1
ATOM 1473 N N . SER A 1 184 ? 19.786 2.554 -14.340 1.00 69.88 184 SER A N 1
ATOM 1474 C CA . SER A 1 184 ? 20.151 1.435 -13.468 1.00 69.88 184 SER A CA 1
ATOM 1475 C C . SER A 1 184 ? 21.620 1.509 -13.047 1.00 69.88 184 SER A C 1
ATOM 1477 O O . SER A 1 184 ? 22.471 0.756 -13.515 1.00 69.88 184 SER A O 1
ATOM 1479 N N . SER A 1 185 ? 21.941 2.448 -12.153 1.00 70.81 185 SER A N 1
ATOM 1480 C CA . SER A 1 185 ? 23.324 2.745 -11.751 1.00 70.81 185 SER A CA 1
ATOM 1481 C C . SER A 1 185 ? 24.045 1.591 -11.053 1.00 70.81 185 SER A C 1
ATOM 1483 O O . SER A 1 185 ? 25.272 1.582 -11.058 1.00 70.81 185 SER A O 1
ATOM 1485 N N . ASN A 1 186 ? 23.309 0.643 -10.462 1.00 71.06 186 ASN A N 1
ATOM 1486 C CA . ASN A 1 186 ? 23.859 -0.496 -9.716 1.00 71.06 186 ASN A CA 1
ATOM 1487 C C . ASN A 1 186 ? 23.714 -1.832 -10.456 1.00 71.06 186 ASN A C 1
ATOM 1489 O O . ASN A 1 186 ? 24.162 -2.846 -9.929 1.00 71.06 186 ASN A O 1
ATOM 1493 N N . LEU A 1 187 ? 23.110 -1.837 -11.647 1.00 71.69 187 LEU A N 1
ATOM 1494 C CA . LEU A 1 187 ? 22.948 -3.043 -12.452 1.00 71.69 187 LEU A CA 1
ATOM 1495 C C . LEU A 1 187 ? 24.313 -3.427 -13.008 1.00 71.69 187 LEU A C 1
ATOM 1497 O O . LEU A 1 187 ? 24.887 -2.669 -13.787 1.00 71.69 187 LEU A O 1
ATOM 1501 N N . VAL A 1 188 ? 24.839 -4.567 -12.563 1.00 71.75 188 VAL A N 1
ATOM 1502 C CA . VAL A 1 188 ? 26.200 -4.996 -12.914 1.00 71.75 188 VAL A CA 1
ATOM 1503 C C . VAL A 1 188 ? 26.182 -5.880 -14.150 1.00 71.75 188 VAL A C 1
ATOM 1505 O O . VAL A 1 188 ? 27.026 -5.721 -15.030 1.00 71.75 188 VAL A O 1
ATOM 1508 N N . LEU A 1 189 ? 25.205 -6.787 -14.230 1.00 70.06 189 LEU A N 1
ATOM 1509 C CA . LEU A 1 189 ? 25.097 -7.773 -15.298 1.00 70.06 189 LEU A CA 1
ATOM 1510 C C . LEU A 1 189 ? 23.664 -7.855 -15.815 1.00 70.06 189 LEU A C 1
ATOM 1512 O O . LEU A 1 189 ? 22.703 -7.876 -15.046 1.00 70.06 189 LEU A O 1
ATOM 1516 N N . LEU A 1 190 ? 23.569 -7.947 -17.133 1.00 70.88 190 LEU A N 1
ATOM 1517 C CA . LEU A 1 190 ? 22.429 -8.498 -17.844 1.00 70.88 190 LEU A CA 1
ATOM 1518 C C . LEU A 1 190 ? 22.823 -9.943 -18.175 1.00 70.88 190 LEU A C 1
ATOM 1520 O O . LEU A 1 190 ? 23.863 -10.148 -18.798 1.00 70.88 190 LEU A O 1
ATOM 1524 N N . GLN A 1 191 ? 22.095 -10.928 -17.657 1.00 67.00 191 GLN A N 1
ATOM 1525 C CA . GLN A 1 191 ? 22.344 -12.353 -17.883 1.00 67.00 191 GLN A CA 1
ATOM 1526 C C . GLN A 1 191 ? 21.393 -12.891 -18.971 1.00 67.00 191 GLN A C 1
ATOM 1528 O O . GLN A 1 191 ? 21.043 -12.207 -19.932 1.00 67.00 191 GLN A O 1
ATOM 1533 N N . ASN A 1 192 ? 20.967 -14.147 -18.843 1.00 64.62 192 ASN A N 1
ATOM 1534 C CA . ASN A 1 192 ? 20.194 -14.857 -19.855 1.00 64.62 192 ASN A CA 1
ATOM 1535 C C . ASN A 1 192 ? 18.707 -14.442 -19.856 1.00 64.62 192 ASN A C 1
ATOM 1537 O O . ASN A 1 192 ? 17.888 -15.126 -20.473 1.00 64.62 192 ASN A O 1
ATOM 1541 N N . GLU A 1 193 ? 18.316 -13.351 -19.185 1.00 67.94 193 GLU A N 1
ATOM 1542 C CA . GLU A 1 193 ? 16.907 -12.975 -18.996 1.00 67.94 193 GLU A CA 1
ATOM 1543 C C . GLU A 1 193 ? 16.228 -12.549 -20.307 1.00 67.94 193 GLU A C 1
ATOM 1545 O O . GLU A 1 193 ? 15.005 -12.577 -20.403 1.00 67.94 193 GLU A O 1
ATOM 1550 N N . PHE A 1 194 ? 17.002 -12.205 -21.340 1.00 67.12 194 PHE A N 1
ATOM 1551 C CA . PHE A 1 194 ? 16.489 -11.874 -22.674 1.00 67.12 194 PHE A CA 1
ATOM 1552 C C . PHE A 1 194 ? 16.473 -13.054 -23.655 1.00 67.12 194 PHE A C 1
ATOM 1554 O O . PHE A 1 194 ? 15.898 -12.917 -24.732 1.00 67.12 194 PHE A O 1
ATOM 1561 N N . SER A 1 195 ? 17.028 -14.215 -23.282 1.00 66.06 195 SER A N 1
ATOM 1562 C CA . SER A 1 195 ? 17.192 -15.375 -24.182 1.00 66.06 195 SER A CA 1
ATOM 1563 C C . SER A 1 195 ? 15.885 -15.854 -24.829 1.00 66.06 195 SER A C 1
ATOM 1565 O O . SER A 1 195 ? 15.880 -16.285 -25.978 1.00 66.06 195 SER A O 1
ATOM 1567 N N . ASN A 1 196 ? 14.761 -15.723 -24.120 1.00 65.62 196 ASN A N 1
ATOM 1568 C CA . ASN A 1 196 ? 13.446 -16.182 -24.575 1.00 65.62 196 ASN A CA 1
ATOM 1569 C C . ASN A 1 196 ? 12.560 -15.068 -25.175 1.00 65.62 196 ASN A C 1
ATOM 1571 O O . ASN A 1 196 ? 11.460 -15.353 -25.657 1.00 65.62 196 ASN A O 1
ATOM 1575 N N . ILE A 1 197 ? 12.993 -13.799 -25.158 1.00 67.69 197 ILE A N 1
ATOM 1576 C CA . ILE A 1 197 ? 12.155 -12.647 -25.542 1.00 67.69 197 ILE A CA 1
ATOM 1577 C C . ILE A 1 197 ? 12.318 -12.322 -27.033 1.00 67.69 197 ILE A C 1
ATOM 1579 O O . ILE A 1 197 ? 12.844 -11.283 -27.421 1.00 67.69 197 ILE A O 1
ATOM 1583 N N . THR A 1 198 ? 11.806 -13.192 -27.900 1.00 71.12 198 THR A N 1
ATOM 1584 C CA . THR A 1 198 ? 11.915 -13.031 -29.365 1.00 71.12 198 THR A CA 1
ATOM 1585 C C . THR A 1 198 ? 11.154 -11.822 -29.928 1.00 71.12 198 THR A C 1
ATOM 1587 O O . THR A 1 198 ? 11.406 -11.409 -31.060 1.00 71.12 198 THR A O 1
ATOM 1590 N N . SER A 1 199 ? 10.243 -11.220 -29.155 1.00 70.25 199 SER A N 1
ATOM 1591 C CA . SER A 1 199 ? 9.433 -10.056 -29.546 1.00 70.25 199 SER A CA 1
ATOM 1592 C C . SER A 1 199 ? 10.072 -8.692 -29.263 1.00 70.25 199 SER A C 1
ATOM 1594 O O . SER A 1 199 ? 9.442 -7.665 -29.534 1.00 70.25 199 SER A O 1
ATOM 1596 N N . LEU A 1 200 ? 11.258 -8.646 -28.645 1.00 74.44 200 LEU A N 1
ATOM 1597 C CA . LEU A 1 200 ? 11.842 -7.390 -28.181 1.00 74.44 200 LEU A CA 1
ATOM 1598 C C . LEU A 1 200 ? 12.343 -6.550 -29.362 1.00 74.44 200 LEU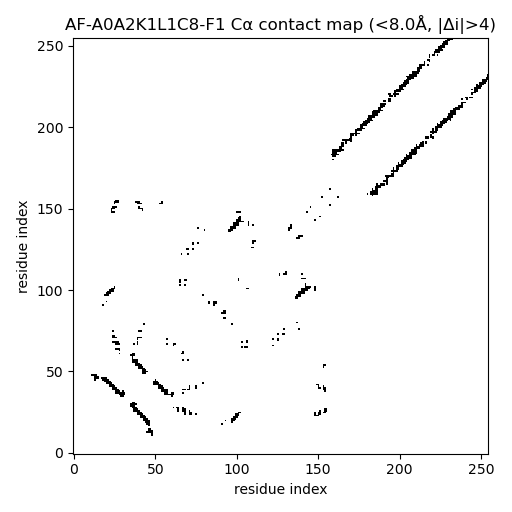 A C 1
ATOM 1600 O O . LEU A 1 200 ? 13.272 -6.944 -30.056 1.00 74.44 200 LEU A O 1
ATOM 1604 N N . ASN A 1 201 ? 11.762 -5.363 -29.548 1.00 80.00 201 ASN A N 1
ATOM 1605 C CA . ASN A 1 201 ? 12.114 -4.449 -30.638 1.00 80.00 201 ASN A CA 1
ATOM 1606 C C . ASN A 1 201 ? 13.072 -3.346 -30.187 1.00 80.00 201 ASN A C 1
ATOM 1608 O O . ASN A 1 201 ? 13.875 -2.872 -30.991 1.00 80.00 201 ASN A O 1
ATOM 1612 N N . ASN A 1 202 ? 12.972 -2.922 -28.923 1.00 77.25 202 ASN A N 1
ATOM 1613 C CA . ASN A 1 202 ? 13.718 -1.790 -28.384 1.00 77.25 202 ASN A CA 1
ATOM 1614 C C . ASN A 1 202 ? 14.347 -2.134 -27.028 1.00 77.25 202 ASN A C 1
ATOM 1616 O O . ASN A 1 202 ? 13.627 -2.493 -26.092 1.00 77.25 202 ASN A O 1
ATOM 1620 N N . LEU A 1 203 ? 15.661 -1.944 -26.904 1.00 79.69 203 LEU A N 1
ATOM 1621 C CA . LEU A 1 203 ? 16.405 -2.056 -25.650 1.00 79.69 203 LEU A CA 1
ATOM 1622 C C . LEU A 1 203 ? 17.143 -0.741 -25.359 1.00 79.69 203 LEU A C 1
ATOM 1624 O O . LEU A 1 203 ? 17.959 -0.275 -26.159 1.00 79.69 203 LEU A O 1
ATOM 1628 N N . TYR A 1 204 ? 16.847 -0.138 -24.207 1.00 78.31 204 TYR A N 1
ATOM 1629 C CA . TYR A 1 204 ? 17.453 1.115 -23.758 1.00 78.31 204 TYR A CA 1
ATOM 1630 C C . TYR A 1 204 ? 18.229 0.900 -22.452 1.00 78.31 204 TYR A C 1
ATOM 1632 O O . TYR A 1 204 ? 17.653 0.546 -21.426 1.00 78.31 204 TYR A O 1
ATOM 1640 N N . THR A 1 205 ? 19.538 1.144 -22.493 1.00 73.31 205 THR A N 1
ATOM 1641 C CA . THR A 1 205 ? 20.487 1.037 -21.374 1.00 73.31 205 THR A CA 1
ATOM 1642 C C . THR A 1 205 ? 21.253 2.351 -21.234 1.00 73.31 205 THR A C 1
ATOM 1644 O O . THR A 1 205 ? 22.453 2.439 -21.485 1.00 73.31 205 THR A O 1
ATOM 1647 N N . LYS A 1 206 ? 20.564 3.443 -20.892 1.00 78.19 206 LYS A N 1
ATOM 1648 C CA . LYS A 1 206 ? 21.230 4.744 -20.717 1.00 78.19 206 LYS A CA 1
ATOM 1649 C C . LYS A 1 206 ? 21.629 4.962 -19.262 1.00 78.19 206 LYS A C 1
ATOM 1651 O O . LYS A 1 206 ? 20.844 4.654 -18.386 1.00 78.19 206 LYS A O 1
ATOM 1656 N N . ARG A 1 207 ? 22.773 5.583 -18.966 1.00 73.19 207 ARG A N 1
ATOM 1657 C CA . ARG A 1 207 ? 23.214 5.938 -17.599 1.00 73.19 207 ARG A CA 1
ATOM 1658 C C . ARG A 1 207 ? 23.339 4.733 -16.645 1.00 73.19 207 ARG A C 1
ATOM 1660 O O . ARG A 1 207 ? 23.109 4.880 -15.445 1.00 73.19 207 ARG A O 1
ATOM 1667 N N . CYS A 1 208 ? 23.710 3.556 -17.151 1.00 73.69 208 CYS A N 1
ATOM 1668 C CA . CYS A 1 208 ? 24.001 2.380 -16.323 1.00 73.69 208 CYS A CA 1
ATOM 1669 C C . CYS A 1 208 ? 25.491 2.364 -15.955 1.00 73.69 208 CYS A C 1
ATOM 1671 O O . CYS A 1 208 ? 26.315 1.768 -16.644 1.00 73.69 208 CYS A O 1
ATOM 1673 N N . SER A 1 209 ? 25.853 3.065 -14.880 1.00 78.69 209 SER A N 1
ATOM 1674 C CA . SER A 1 209 ? 27.257 3.289 -14.508 1.00 78.69 209 SER A CA 1
ATOM 1675 C C . SER A 1 209 ? 28.005 2.047 -14.027 1.00 78.69 209 SER A C 1
ATOM 1677 O O . SER A 1 209 ? 29.223 2.074 -14.079 1.00 78.69 209 SER A O 1
ATOM 1679 N N . SER A 1 210 ? 27.315 0.995 -13.567 1.00 79.00 210 SER A N 1
ATOM 1680 C CA . SER A 1 210 ? 27.945 -0.250 -13.083 1.00 79.00 210 SER A CA 1
ATOM 1681 C C . SER A 1 210 ? 27.858 -1.420 -14.064 1.00 79.00 210 SER A C 1
ATOM 1683 O O . SER A 1 210 ? 28.401 -2.480 -13.767 1.00 79.00 210 SER A O 1
ATOM 1685 N N . LEU A 1 211 ? 27.189 -1.251 -15.211 1.00 77.94 211 LEU A N 1
ATOM 1686 C CA . LEU A 1 211 ? 26.987 -2.327 -16.181 1.00 77.94 211 LEU A CA 1
ATOM 1687 C C . LEU A 1 211 ? 28.319 -2.642 -16.867 1.00 77.94 211 LEU A C 1
ATOM 1689 O O . LEU A 1 211 ? 28.842 -1.793 -17.585 1.00 77.94 211 LEU A O 1
ATOM 1693 N N . THR A 1 212 ? 28.869 -3.837 -16.642 1.00 78.19 212 THR A N 1
ATOM 1694 C CA . THR A 1 212 ? 30.207 -4.208 -17.138 1.00 78.19 212 THR A CA 1
ATOM 1695 C C . THR A 1 212 ? 30.183 -4.916 -18.487 1.00 78.19 212 THR A C 1
ATOM 1697 O O . THR A 1 212 ? 31.108 -4.746 -19.287 1.00 78.19 212 THR A O 1
ATOM 1700 N N . SER A 1 213 ? 29.122 -5.679 -18.756 1.00 76.31 213 SER A N 1
ATOM 1701 C CA . SER A 1 213 ? 28.944 -6.444 -19.990 1.00 76.31 213 SER A CA 1
ATOM 1702 C C . SER A 1 213 ? 27.474 -6.623 -20.358 1.00 76.31 213 SER A C 1
ATOM 1704 O O . SER A 1 213 ? 26.592 -6.674 -19.497 1.00 76.31 213 SER A O 1
ATOM 1706 N N . LEU A 1 214 ? 27.236 -6.785 -21.655 1.00 75.69 214 LEU A N 1
ATOM 1707 C CA . LEU A 1 214 ? 25.987 -7.290 -22.220 1.00 75.69 214 LEU A CA 1
ATOM 1708 C C . LEU A 1 214 ? 26.110 -8.814 -22.465 1.00 75.69 214 LEU A C 1
ATOM 1710 O O . LEU A 1 214 ? 27.210 -9.262 -22.792 1.00 75.69 214 LEU A O 1
ATOM 1714 N N . PRO A 1 215 ? 25.035 -9.609 -22.304 1.00 74.06 215 PRO A N 1
ATOM 1715 C CA . PRO A 1 215 ? 25.077 -11.065 -22.445 1.00 74.06 215 PRO A CA 1
ATOM 1716 C C . PRO A 1 215 ? 25.220 -11.469 -23.914 1.00 74.06 215 PRO A C 1
ATOM 1718 O O . PRO A 1 215 ? 24.743 -10.765 -24.809 1.00 74.06 215 PRO A O 1
ATOM 1721 N N . ASN A 1 216 ? 25.865 -12.610 -24.164 1.00 68.69 216 ASN A N 1
ATOM 1722 C CA . ASN A 1 216 ? 26.040 -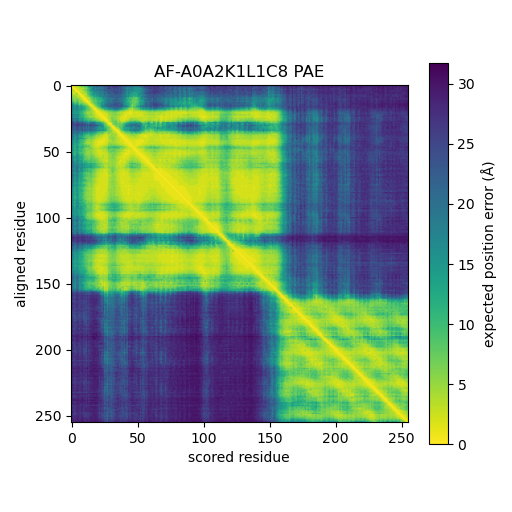13.127 -25.524 1.00 68.69 216 ASN A CA 1
ATOM 1723 C C . ASN A 1 216 ? 24.694 -13.531 -26.131 1.00 68.69 216 ASN A C 1
ATOM 1725 O O . ASN A 1 216 ? 24.471 -13.293 -27.309 1.00 68.69 216 ASN A O 1
ATOM 1729 N N . GLU A 1 217 ? 23.776 -13.996 -25.282 1.00 71.62 217 GLU A N 1
ATOM 1730 C CA . GLU A 1 217 ? 22.421 -14.454 -25.587 1.00 71.62 217 GLU A CA 1
ATOM 1731 C C . GLU A 1 217 ? 21.481 -13.353 -26.121 1.00 71.62 217 GLU A C 1
ATOM 1733 O O . GLU A 1 217 ? 20.329 -13.642 -26.460 1.00 71.62 217 GLU A O 1
ATOM 1738 N N . LEU A 1 218 ? 21.937 -12.091 -26.180 1.00 67.50 218 LEU A N 1
ATOM 1739 C CA . LEU A 1 218 ? 21.249 -11.012 -26.899 1.00 67.50 218 LEU A CA 1
ATOM 1740 C C . LEU A 1 218 ? 21.184 -11.274 -28.409 1.00 67.50 218 LEU A C 1
ATOM 1742 O O . LEU A 1 218 ? 20.272 -10.770 -29.058 1.00 67.50 218 LEU A O 1
ATOM 1746 N N . ASP A 1 219 ? 22.112 -12.058 -28.956 1.00 64.50 219 ASP A N 1
ATOM 1747 C CA . ASP A 1 219 ? 22.107 -12.548 -30.341 1.00 64.50 219 ASP A CA 1
ATOM 1748 C C . ASP A 1 219 ? 20.771 -13.195 -30.764 1.00 64.50 219 ASP A C 1
ATOM 1750 O O . ASP A 1 219 ? 20.349 -13.064 -31.913 1.00 64.50 219 ASP A O 1
ATOM 1754 N N . ASN A 1 220 ? 20.050 -13.811 -29.822 1.00 67.94 220 ASN A N 1
ATOM 1755 C CA . ASN A 1 220 ? 18.750 -14.447 -30.046 1.00 67.94 220 ASN A CA 1
ATOM 1756 C C . ASN A 1 220 ? 17.606 -13.450 -30.302 1.00 67.94 220 ASN A C 1
ATOM 1758 O O . ASN A 1 220 ? 16.500 -13.852 -30.679 1.00 67.94 220 ASN A O 1
ATOM 1762 N N . LEU A 1 221 ? 17.831 -12.145 -30.117 1.00 70.62 221 LEU A N 1
ATOM 1763 C CA . LEU A 1 221 ? 16.824 -11.108 -30.338 1.00 70.62 221 LEU A CA 1
ATOM 1764 C C . LEU A 1 221 ? 16.709 -10.731 -31.823 1.00 70.62 221 LEU A C 1
ATOM 1766 O O . LEU A 1 221 ? 17.019 -9.612 -32.236 1.00 70.62 221 LEU A O 1
ATOM 1770 N N . SER A 1 222 ? 16.185 -11.651 -32.634 1.00 72.81 222 SER A N 1
ATOM 1771 C CA . SER A 1 222 ? 16.009 -11.461 -34.082 1.00 72.81 222 SER A CA 1
ATOM 1772 C C . SER A 1 222 ? 15.116 -10.269 -34.459 1.00 72.81 222 SER A C 1
ATOM 1774 O O . SER A 1 222 ? 15.211 -9.759 -35.574 1.00 72.81 222 SER A O 1
ATOM 1776 N N . SER A 1 223 ? 14.240 -9.823 -33.553 1.00 74.50 223 SER A N 1
ATOM 1777 C CA . SER A 1 223 ? 13.316 -8.696 -33.769 1.00 74.50 223 SER A CA 1
ATOM 1778 C C . SER A 1 223 ? 13.871 -7.344 -33.303 1.00 74.50 223 SER A C 1
ATOM 1780 O O . SER A 1 223 ? 13.205 -6.323 -33.476 1.00 74.50 223 SER A O 1
ATOM 1782 N N . LEU A 1 224 ? 15.074 -7.301 -32.717 1.00 78.12 224 LEU A N 1
ATOM 1783 C CA . LEU A 1 224 ? 15.615 -6.074 -32.138 1.00 78.12 224 LEU A CA 1
ATOM 1784 C C . LEU A 1 224 ? 15.948 -5.055 -33.231 1.00 78.12 224 LEU A C 1
ATOM 1786 O O . LEU A 1 224 ? 16.819 -5.272 -34.067 1.00 78.12 224 LEU A O 1
ATOM 1790 N N . THR A 1 225 ? 15.261 -3.915 -33.197 1.00 82.75 225 THR A N 1
ATOM 1791 C CA . THR A 1 225 ? 15.429 -2.812 -34.155 1.00 82.75 225 THR A CA 1
ATOM 1792 C C . THR A 1 225 ? 16.234 -1.652 -33.588 1.00 82.75 225 THR A C 1
ATOM 1794 O O . THR A 1 225 ? 16.918 -0.957 -34.343 1.00 82.75 225 THR A O 1
ATOM 1797 N N . THR A 1 226 ? 16.166 -1.448 -32.270 1.00 81.06 226 THR A N 1
ATOM 1798 C CA . THR A 1 226 ? 16.796 -0.324 -31.576 1.00 81.06 226 THR A CA 1
ATOM 1799 C C . THR A 1 226 ? 17.541 -0.803 -30.338 1.00 81.06 226 THR A C 1
ATOM 1801 O O . THR A 1 226 ? 16.935 -1.353 -29.419 1.00 81.06 226 THR A O 1
ATOM 1804 N N . LEU A 1 227 ? 18.836 -0.504 -30.277 1.00 82.75 227 LEU A N 1
ATOM 1805 C CA . LEU A 1 227 ? 19.689 -0.702 -29.109 1.00 82.75 227 LEU A CA 1
ATOM 1806 C C . LEU A 1 227 ? 20.408 0.617 -28.802 1.00 82.75 227 LEU A C 1
ATOM 1808 O O . LEU A 1 227 ? 21.204 1.093 -29.613 1.00 82.75 227 LEU A O 1
ATOM 1812 N N . LYS A 1 228 ? 20.104 1.236 -27.653 1.00 80.69 228 LYS A N 1
ATOM 1813 C CA . LYS A 1 228 ? 20.785 2.469 -27.215 1.00 80.69 228 LYS A CA 1
ATOM 1814 C C . LYS A 1 228 ? 21.472 2.275 -25.878 1.00 80.69 228 LYS A C 1
ATOM 1816 O O . LYS A 1 228 ? 20.797 2.074 -24.870 1.00 80.69 228 LYS A O 1
ATOM 1821 N N . ILE A 1 229 ? 22.783 2.448 -25.884 1.00 77.31 229 ILE A N 1
ATOM 1822 C CA . ILE A 1 229 ? 23.686 2.284 -24.755 1.00 77.31 229 ILE A CA 1
ATOM 1823 C C . ILE A 1 229 ? 24.424 3.615 -24.572 1.00 77.31 229 ILE A C 1
ATOM 1825 O O . ILE A 1 229 ? 25.498 3.816 -25.123 1.00 77.31 229 ILE A O 1
ATOM 1829 N N . ASN A 1 230 ? 23.853 4.553 -23.813 1.00 78.81 230 ASN A N 1
ATOM 1830 C CA . ASN A 1 230 ? 24.469 5.881 -23.648 1.00 78.81 230 ASN A CA 1
ATOM 1831 C C . ASN A 1 230 ? 24.924 6.086 -22.206 1.00 78.81 230 ASN A C 1
ATOM 1833 O O . ASN A 1 230 ? 24.182 5.734 -21.294 1.00 78.81 230 ASN A O 1
ATOM 1837 N N . LYS A 1 231 ? 26.069 6.724 -21.954 1.00 72.06 231 LYS A N 1
ATOM 1838 C CA . LYS A 1 231 ? 26.534 7.061 -20.592 1.00 72.06 231 LYS A CA 1
ATOM 1839 C C . LYS A 1 231 ? 26.719 5.841 -19.675 1.00 72.06 231 LYS A C 1
ATOM 1841 O O . LYS A 1 231 ? 26.422 5.917 -18.481 1.00 72.06 231 LYS A O 1
ATOM 1846 N N . CYS A 1 232 ? 27.170 4.711 -20.223 1.00 73.88 232 CYS A N 1
ATOM 1847 C CA . CYS A 1 232 ? 27.514 3.500 -19.465 1.00 73.88 232 CYS A CA 1
ATOM 1848 C C . CYS A 1 232 ? 29.031 3.420 -19.246 1.00 73.88 232 CYS A C 1
ATOM 1850 O O . CYS A 1 232 ? 29.742 2.766 -20.000 1.00 73.88 232 CYS A O 1
ATOM 1852 N N . SER A 1 233 ? 29.530 4.101 -18.214 1.00 77.12 233 SER A N 1
ATOM 1853 C CA . SER A 1 233 ? 30.970 4.309 -17.980 1.00 77.12 233 SER A CA 1
ATOM 1854 C C . SER A 1 233 ? 31.787 3.046 -17.681 1.00 77.12 233 SER A C 1
ATOM 1856 O O . SER A 1 233 ? 33.004 3.071 -17.831 1.00 77.12 233 SER A O 1
ATOM 1858 N N . SER A 1 234 ? 31.150 1.968 -17.220 1.00 78.00 234 SER A N 1
ATOM 1859 C CA . SER A 1 234 ? 31.826 0.710 -16.865 1.00 78.00 234 SER A CA 1
ATOM 1860 C C . SER A 1 234 ? 31.676 -0.394 -17.907 1.00 78.00 234 SER A C 1
ATOM 1862 O O . SER A 1 234 ? 32.208 -1.482 -17.692 1.00 78.00 234 SER A O 1
ATOM 1864 N N . LEU A 1 235 ? 30.993 -0.133 -19.027 1.00 75.69 235 LEU A N 1
ATOM 1865 C CA . LEU A 1 235 ? 30.802 -1.123 -20.081 1.00 75.69 235 LEU A CA 1
ATOM 1866 C C . LEU A 1 235 ? 32.092 -1.252 -20.896 1.00 75.69 235 LEU A C 1
ATOM 1868 O O . LEU A 1 235 ? 32.429 -0.370 -21.681 1.00 75.69 235 LEU A O 1
ATOM 1872 N N . ILE A 1 236 ? 32.820 -2.351 -20.695 1.00 71.75 236 ILE A N 1
ATOM 1873 C CA . ILE A 1 236 ? 34.116 -2.598 -21.353 1.00 71.75 236 ILE A CA 1
ATOM 1874 C C . ILE A 1 236 ? 33.958 -3.587 -22.517 1.00 71.75 236 ILE A C 1
ATOM 1876 O O . ILE A 1 236 ? 34.764 -3.586 -23.446 1.00 71.75 236 ILE A O 1
ATOM 1880 N N . ILE A 1 237 ? 32.921 -4.434 -22.479 1.00 71.25 237 ILE A N 1
ATOM 1881 C CA . ILE A 1 237 ? 32.743 -5.552 -23.410 1.00 71.25 237 ILE A CA 1
ATOM 1882 C C . ILE A 1 237 ? 31.339 -5.508 -24.022 1.00 71.25 237 ILE A C 1
ATOM 1884 O O . ILE A 1 237 ? 30.331 -5.508 -23.310 1.00 71.25 237 ILE A O 1
ATOM 1888 N N . LEU A 1 238 ? 31.291 -5.505 -25.354 1.00 71.81 238 LEU A N 1
ATOM 1889 C CA . LEU A 1 238 ? 30.089 -5.778 -26.141 1.00 71.81 238 LEU A CA 1
ATOM 1890 C C . LEU A 1 238 ? 30.021 -7.277 -26.489 1.00 71.81 238 LEU A C 1
ATOM 1892 O O . LEU A 1 238 ? 31.069 -7.924 -26.532 1.00 71.81 238 LEU A O 1
ATOM 1896 N N . PRO A 1 239 ? 28.828 -7.834 -26.767 1.00 71.00 239 PRO A N 1
ATOM 1897 C CA . PRO A 1 239 ? 28.682 -9.240 -27.134 1.00 71.00 239 PRO A CA 1
ATOM 1898 C C . PRO A 1 239 ? 29.489 -9.556 -28.396 1.00 71.00 239 PRO A C 1
ATOM 1900 O O . PRO A 1 239 ? 29.453 -8.790 -29.363 1.00 71.00 239 PRO A O 1
ATOM 1903 N N . ASN A 1 240 ? 30.179 -10.700 -28.416 1.00 66.00 240 ASN A N 1
ATOM 1904 C CA . ASN A 1 240 ? 31.009 -11.104 -29.561 1.00 66.00 240 ASN A CA 1
ATOM 1905 C C . ASN A 1 240 ? 30.195 -11.249 -30.857 1.00 66.00 240 ASN A C 1
ATOM 1907 O O . ASN A 1 240 ? 30.748 -11.119 -31.944 1.00 66.00 240 ASN A O 1
ATOM 1911 N N . GLU A 1 241 ? 28.890 -11.488 -30.735 1.00 70.69 241 GLU A N 1
ATOM 1912 C CA . GLU A 1 241 ? 27.962 -11.765 -31.831 1.00 70.69 241 GLU A CA 1
ATOM 1913 C C . GLU A 1 241 ? 27.001 -10.603 -32.116 1.00 70.69 241 GLU A C 1
ATOM 1915 O O . GLU A 1 241 ? 25.928 -10.787 -32.678 1.00 70.69 241 GLU A O 1
ATOM 1920 N N . ILE A 1 242 ? 27.390 -9.365 -31.787 1.00 67.19 242 ILE A N 1
ATOM 1921 C CA . ILE A 1 242 ? 26.565 -8.172 -32.048 1.00 67.19 242 ILE A CA 1
ATOM 1922 C C . ILE A 1 242 ? 26.213 -7.987 -33.540 1.00 67.19 242 ILE A C 1
ATOM 1924 O O . ILE A 1 242 ? 25.252 -7.305 -33.883 1.00 67.19 242 ILE A O 1
ATOM 1928 N N . TYR A 1 243 ? 26.976 -8.607 -34.445 1.00 62.88 243 TYR A N 1
ATOM 1929 C CA . TYR A 1 243 ? 26.709 -8.619 -35.884 1.00 62.88 243 TYR A CA 1
ATOM 1930 C C . TYR A 1 243 ? 25.524 -9.520 -36.283 1.00 62.88 243 TYR A C 1
ATOM 1932 O O . TYR A 1 243 ? 25.036 -9.397 -37.405 1.00 62.88 243 TYR A O 1
ATOM 1940 N N . ASN A 1 244 ? 25.036 -10.391 -35.390 1.00 69.25 244 ASN A N 1
ATOM 1941 C CA . ASN A 1 244 ? 23.894 -11.276 -35.642 1.00 69.25 244 ASN A CA 1
ATOM 1942 C C . ASN A 1 244 ? 22.535 -10.567 -35.530 1.00 69.25 244 ASN A C 1
ATOM 1944 O O . ASN A 1 244 ? 21.508 -11.157 -35.868 1.00 69.25 244 ASN A O 1
ATOM 1948 N N . PHE A 1 245 ? 22.495 -9.290 -35.130 1.00 69.88 245 PHE A N 1
ATOM 1949 C CA . PHE A 1 245 ? 21.254 -8.519 -35.131 1.00 69.88 245 PHE A CA 1
ATOM 1950 C C . PHE A 1 245 ? 20.812 -8.134 -36.553 1.00 69.88 245 PHE A C 1
ATOM 1952 O O . PHE A 1 245 ? 21.021 -7.013 -37.017 1.00 69.88 245 PHE A O 1
ATOM 1959 N N . THR A 1 246 ? 20.140 -9.051 -37.246 1.00 72.25 246 THR A N 1
ATOM 1960 C CA . THR A 1 246 ? 19.700 -8.858 -38.639 1.00 72.25 246 THR A CA 1
ATOM 1961 C C . THR A 1 246 ? 18.676 -7.736 -38.826 1.00 72.25 246 THR A C 1
ATOM 1963 O O . THR A 1 246 ? 18.540 -7.212 -39.928 1.00 72.25 246 THR A O 1
ATOM 1966 N N . SER A 1 247 ? 17.943 -7.376 -37.768 1.00 77.12 247 SER A N 1
ATOM 1967 C CA . SER A 1 247 ? 16.860 -6.380 -37.804 1.00 77.12 247 SER A CA 1
ATOM 1968 C C . SER A 1 247 ? 17.254 -5.020 -37.220 1.00 77.12 247 SER A C 1
ATOM 1970 O O . SER A 1 247 ? 16.420 -4.111 -37.173 1.00 77.12 247 SER A O 1
ATOM 1972 N N . LEU A 1 248 ? 18.503 -4.856 -36.767 1.00 78.31 248 LEU A N 1
ATOM 1973 C CA . LEU A 1 248 ? 18.939 -3.647 -36.073 1.00 78.31 248 LEU A CA 1
ATOM 1974 C C . LEU A 1 248 ? 19.072 -2.482 -37.053 1.00 78.31 248 LEU A C 1
ATOM 1976 O O . LEU A 1 248 ? 19.842 -2.524 -38.007 1.00 78.31 248 LEU A O 1
ATOM 1980 N N . THR A 1 249 ? 18.326 -1.414 -36.791 1.00 81.06 249 THR A N 1
ATOM 1981 C CA . THR A 1 249 ? 18.340 -0.185 -37.601 1.00 81.06 249 THR A CA 1
ATOM 1982 C C . THR A 1 249 ? 18.991 0.973 -36.859 1.00 81.06 249 THR A C 1
ATOM 1984 O O . THR A 1 249 ? 19.569 1.865 -37.474 1.00 81.06 249 THR A O 1
ATOM 1987 N N . THR A 1 250 ? 18.897 0.965 -35.529 1.00 78.75 250 THR A N 1
ATOM 1988 C CA . THR A 1 250 ? 19.415 2.020 -34.665 1.00 78.75 250 THR A CA 1
ATOM 1989 C C . THR A 1 250 ? 20.321 1.409 -33.608 1.00 78.75 250 THR A C 1
ATOM 1991 O O . THR A 1 250 ? 19.849 0.721 -32.703 1.00 78.75 250 THR A O 1
ATOM 1994 N N . PHE A 1 251 ? 21.612 1.713 -33.705 1.00 81.00 251 PHE A N 1
ATOM 1995 C CA . PHE A 1 251 ? 22.621 1.370 -32.712 1.00 81.00 251 PHE A CA 1
ATOM 1996 C C . PHE A 1 251 ? 23.313 2.654 -32.255 1.00 81.00 251 PHE A C 1
ATOM 1998 O O . PHE A 1 251 ? 23.971 3.318 -33.053 1.00 81.00 251 PHE A O 1
ATOM 2005 N N . ASP A 1 252 ? 23.095 3.041 -31.000 1.00 77.88 252 ASP A N 1
ATOM 2006 C CA . ASP A 1 252 ? 23.633 4.275 -30.416 1.00 77.88 252 ASP A CA 1
ATOM 2007 C C . ASP A 1 252 ? 24.494 3.913 -29.205 1.00 77.88 252 ASP A C 1
ATOM 2009 O O . ASP A 1 252 ? 23.971 3.388 -28.220 1.00 77.88 252 ASP A O 1
ATOM 2013 N N . ILE A 1 253 ? 25.802 4.156 -29.311 1.00 72.56 253 ILE A N 1
ATOM 2014 C CA . ILE A 1 253 ? 26.754 4.084 -28.201 1.00 72.56 253 ILE A CA 1
ATOM 2015 C C . ILE A 1 253 ? 27.305 5.492 -27.993 1.00 72.56 253 ILE A C 1
ATOM 2017 O O . ILE A 1 253 ? 28.246 5.907 -28.669 1.00 72.56 253 ILE A O 1
ATOM 2021 N N . GLY A 1 254 ? 26.678 6.242 -27.092 1.00 66.75 254 GLY A N 1
ATOM 2022 C CA . GLY A 1 254 ? 27.125 7.578 -26.701 1.00 66.75 254 GLY A CA 1
ATOM 2023 C C . GLY A 1 254 ? 27.859 7.578 -25.360 1.00 66.75 254 GLY A C 1
ATOM 2024 O O . GLY A 1 254 ? 27.434 6.901 -24.422 1.00 66.75 254 GLY A O 1
ATOM 2025 N N . GLU A 1 255 ? 28.917 8.382 -25.238 1.00 54.62 255 GLU A N 1
ATOM 2026 C CA . GLU A 1 255 ? 29.561 8.674 -23.943 1.00 54.62 255 GLU A CA 1
ATOM 2027 C C . GLU A 1 255 ? 28.665 9.453 -22.964 1.00 54.62 255 GLU A C 1
ATOM 2029 O O . GLU A 1 255 ? 27.777 10.250 -23.373 1.00 54.62 255 GLU A O 1
#

Organism: Physcomitrium patens (NCBI:txid3218)

Foldseek 3Di:
DVVCVVCVPPDDDQDDDDFAKEKEKAKDALPDPPPRWIKIKMWIGTRNDTDDIDIDTDPDHAPDRLRRRLSNVLVVVVVLVVVQVVCVVVPHHDPAAHEYEDADPSNVCLLPPPDDDPVCVVCVVSSVVSNVCVVVRNHDYDYDHPVPRPNCCRRPPPQLCVPCEDDLCLLVPLQAQEDASENSQNHQEYECSVLNNLNHAEYHHEQNQRHAEYYLSCLSNQNHAYDAHENHNNHPDYHPVPVSNPNHNYDHYYD

pLDDT: mean 75.53, std 11.43, range [46.12, 94.94]

InterPro domains:
  IPR032675 Leucine-rich repeat domain superfamily [G3DSA:3.80.10.10] (110-255)

Mean predicted aligned error: 15.97 Å

Secondary structure (DSSP, 8-state):
-HHHHHSTT------SSS--EEEEEEE-SS--TTT-PPEEEEEEEETTEEEEEEEEE-SS--SSHHHHHHHHHHHHHHHHHHHHHHHHHTT----SPEEEEES-HHHHHHHH--PPPTT-TTTHHHHHHHHHHHHTTSEEEEE--GGG-TTHHHHS---GGG-SB--GGGGG-TT--EEE-TT-TT--B--GGGTT-TT--EEE--S-TT--B--GGGGG-TT--EEEEES-TT--B--TTGGG-TT--EEEEE-